Protein AF-A0A418D1F3-F1 (afdb_monomer_lite)

Radius of gyration: 21.01 Å; chains: 1; bounding box: 60×26×53 Å

Organism: Aphanomyces astaci (NCBI:txid112090)

Foldseek 3Di:
DVLLCLCCVVVVFPEAEDEADDDPPDPPPQDPDAPEEQEAQFPVSSVVQSVCRVVPGHRYYYYHDHDHCPPPQQVDQFFQACDDQDQVVNVVSQVVLVVLVCSCVNRVDDFQFDWLWDKFWDLDPVVVVSQCVSLVVVVDPDPVSVVCVVVVVVPPRHPWDKDKAALVVVCVSPVPDDSPRTGTIIITGRGTGTNSD

Structure (mmCIF, N/CA/C/O backbone):
data_AF-A0A418D1F3-F1
#
_entry.id   AF-A0A418D1F3-F1
#
loop_
_atom_site.group_PDB
_atom_site.id
_atom_site.type_symbol
_atom_site.label_atom_id
_atom_site.label_alt_id
_atom_site.label_comp_id
_atom_site.label_asym_id
_atom_site.label_entity_id
_atom_site.label_seq_id
_atom_site.pdbx_PDB_ins_code
_atom_site.Cartn_x
_atom_site.Cartn_y
_atom_site.Cartn_z
_atom_site.occupancy
_atom_site.B_iso_or_equiv
_atom_site.auth_seq_id
_atom_site.auth_comp_id
_atom_site.auth_asym_id
_atom_site.auth_atom_id
_atom_site.pdbx_PDB_model_num
ATOM 1 N N . MET A 1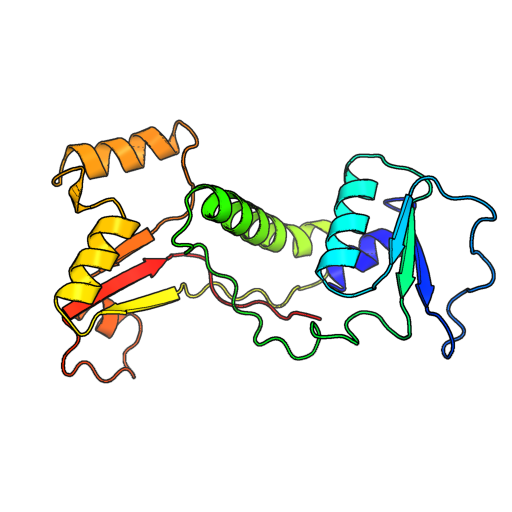 1 ? -8.358 -5.134 6.090 1.00 60.88 1 MET A N 1
ATOM 2 C CA . MET A 1 1 ? -8.748 -4.346 7.293 1.00 60.88 1 MET A CA 1
ATOM 3 C C . MET A 1 1 ? -9.256 -5.206 8.433 1.00 60.88 1 MET A C 1
ATOM 5 O O . MET A 1 1 ? -9.116 -4.784 9.578 1.00 60.88 1 MET A O 1
ATOM 9 N N . GLN A 1 2 ? -9.826 -6.379 8.151 1.00 59.25 2 GLN A N 1
ATOM 10 C CA . GLN A 1 2 ? -10.309 -7.306 9.180 1.00 59.25 2 GLN A CA 1
ATOM 11 C C . GLN A 1 2 ? -9.295 -7.541 10.316 1.00 59.25 2 GLN A C 1
ATOM 13 O O . GLN A 1 2 ? -9.674 -7.551 11.485 1.00 59.25 2 GLN A O 1
ATOM 18 N N . ALA A 1 3 ? -7.998 -7.602 9.991 1.00 57.69 3 ALA A N 1
ATOM 19 C CA . ALA A 1 3 ? -6.914 -7.711 10.966 1.00 57.69 3 ALA A CA 1
ATOM 20 C C . ALA A 1 3 ? -6.942 -6.568 12.001 1.00 57.69 3 ALA A C 1
ATOM 22 O O . ALA A 1 3 ? -6.980 -6.809 13.208 1.00 57.69 3 ALA A O 1
ATOM 23 N N . CYS A 1 4 ? -7.003 -5.315 11.538 1.00 58.38 4 CYS A N 1
ATOM 24 C CA . CYS A 1 4 ? -7.137 -4.154 12.417 1.00 58.38 4 CYS A CA 1
ATOM 25 C C . CYS A 1 4 ? -8.412 -4.224 13.262 1.00 58.38 4 CYS A C 1
ATOM 27 O O . CYS A 1 4 ? -8.386 -3.697 14.364 1.00 58.38 4 CYS A O 1
ATOM 29 N N . ILE A 1 5 ? -9.480 -4.858 12.754 1.00 59.22 5 ILE A N 1
ATOM 30 C CA . ILE A 1 5 ? -10.800 -4.969 13.393 1.00 59.22 5 ILE A CA 1
ATOM 31 C C . ILE A 1 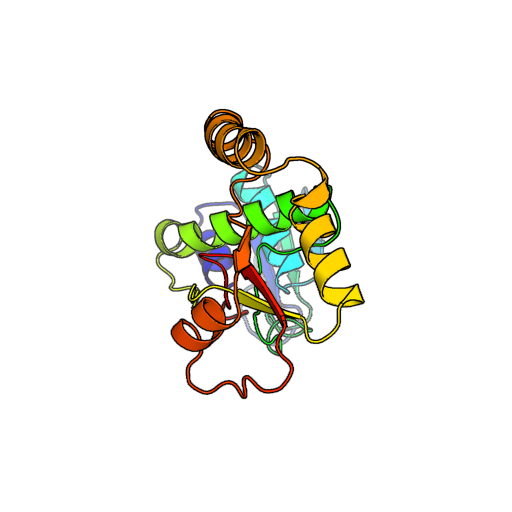5 ? -10.867 -6.063 14.453 1.00 59.22 5 ILE A C 1
ATOM 33 O O . ILE A 1 5 ? -11.476 -5.857 15.495 1.00 59.22 5 ILE A O 1
ATOM 37 N N . ARG A 1 6 ? -10.177 -7.189 14.273 1.00 57.06 6 ARG A N 1
ATOM 38 C CA . ARG A 1 6 ? -10.168 -8.257 15.279 1.00 57.06 6 ARG A CA 1
ATOM 39 C C . ARG A 1 6 ? -9.574 -7.813 16.616 1.00 57.06 6 ARG A C 1
ATOM 41 O O . ARG A 1 6 ? -10.060 -8.208 17.667 1.00 57.06 6 ARG A O 1
ATOM 48 N N . LEU A 1 7 ? -8.570 -6.936 16.579 1.00 51.91 7 LEU A N 1
ATOM 49 C CA . LEU A 1 7 ? -8.020 -6.306 17.786 1.00 51.91 7 LEU A CA 1
ATOM 50 C C . LEU A 1 7 ? -9.032 -5.398 18.505 1.00 51.91 7 LEU A C 1
ATOM 52 O O . LEU A 1 7 ? -8.852 -5.111 19.690 1.00 51.91 7 LEU A O 1
ATOM 56 N N . LEU A 1 8 ? -10.065 -4.948 17.785 1.00 53.56 8 LEU A N 1
ATOM 57 C CA . LEU A 1 8 ? -11.166 -4.115 18.278 1.00 53.56 8 LEU A CA 1
ATOM 58 C C . LEU A 1 8 ? -12.232 -5.001 18.948 1.00 53.56 8 LEU A C 1
ATOM 60 O O . LEU A 1 8 ? -12.724 -4.638 20.011 1.00 53.56 8 LEU A O 1
ATOM 64 N N . ASP A 1 9 ? -12.519 -6.185 18.391 1.00 49.62 9 ASP A N 1
ATOM 65 C CA . ASP A 1 9 ? -13.506 -7.136 18.938 1.00 49.62 9 ASP A CA 1
ATOM 66 C C . ASP A 1 9 ? -12.971 -7.994 20.101 1.00 49.62 9 ASP A C 1
ATOM 68 O O . ASP A 1 9 ? -13.714 -8.308 21.030 1.00 49.62 9 ASP A O 1
ATOM 72 N N . GLU A 1 10 ? -11.681 -8.354 20.113 1.00 51.31 10 GLU A N 1
ATOM 73 C CA . GLU A 1 10 ? -11.076 -9.155 21.196 1.00 51.31 10 GLU A CA 1
ATOM 74 C C . GLU A 1 10 ? -10.726 -8.319 22.449 1.00 51.31 10 GLU A C 1
ATOM 76 O O . GLU A 1 10 ? -10.062 -8.805 23.365 1.00 51.31 10 GLU A O 1
ATOM 81 N N . GLY A 1 11 ? -11.154 -7.050 22.513 1.00 52.31 11 GLY A N 1
ATOM 82 C CA . GLY A 1 11 ? -10.984 -6.182 23.686 1.00 52.31 11 GLY A CA 1
ATOM 83 C C . GLY A 1 11 ? -9.531 -5.817 24.005 1.00 52.31 11 GLY A C 1
ATOM 84 O O . GLY A 1 11 ? -9.247 -5.301 25.085 1.00 52.31 11 GLY A O 1
ATOM 85 N N . THR A 1 12 ? -8.604 -6.072 23.075 1.00 54.59 12 THR A N 1
ATOM 86 C CA . THR A 1 12 ? -7.177 -5.756 23.250 1.00 54.59 12 THR A CA 1
ATOM 87 C C . THR A 1 12 ? -6.959 -4.243 23.301 1.00 54.59 12 THR A C 1
ATOM 89 O O . THR A 1 12 ? -6.106 -3.766 24.051 1.00 54.59 12 THR A O 1
ATOM 92 N N . TYR A 1 13 ? -7.780 -3.478 22.571 1.00 55.00 13 TYR A N 1
ATOM 93 C CA . TYR A 1 13 ? -7.829 -2.023 22.660 1.00 55.00 13 TYR A CA 1
ATOM 94 C C . TYR A 1 13 ? -9.280 -1.510 22.731 1.00 55.00 13 TYR A C 1
ATOM 96 O O . TYR A 1 13 ? -10.137 -2.027 22.016 1.00 55.00 13 TYR A O 1
ATOM 104 N N . PRO A 1 14 ? -9.587 -0.495 23.565 1.00 54.47 14 PRO A N 1
ATOM 105 C CA . PRO A 1 14 ? -10.954 -0.013 23.759 1.00 54.47 14 PRO A CA 1
ATOM 106 C C . PRO A 1 14 ? -11.416 0.847 22.570 1.00 54.47 14 PRO A C 1
ATOM 108 O O . PRO A 1 14 ? -11.241 2.068 22.572 1.00 54.47 14 PRO A O 1
ATOM 111 N N . LEU A 1 15 ? -12.018 0.212 21.563 1.00 54.59 15 LEU A N 1
ATOM 112 C CA . LEU A 1 15 ? -12.682 0.878 20.441 1.00 54.59 15 LEU A CA 1
ATOM 113 C C . LEU A 1 15 ? -14.136 0.402 20.326 1.00 54.59 15 LEU A C 1
ATOM 115 O O . LEU A 1 15 ? -14.397 -0.796 20.347 1.00 54.59 15 LEU A O 1
ATOM 119 N N . CYS A 1 16 ? -15.075 1.329 20.137 1.00 57.75 16 CYS A N 1
ATOM 120 C CA . CYS A 1 16 ? -16.460 1.007 19.784 1.00 57.75 16 CYS A CA 1
ATOM 121 C C . CYS A 1 16 ? -16.688 1.252 18.284 1.00 57.75 16 CYS A C 1
ATOM 123 O O . CYS A 1 16 ? -16.479 2.368 17.810 1.00 57.75 16 CYS A O 1
ATOM 125 N N . VAL A 1 17 ? -17.112 0.230 17.535 1.00 59.81 17 VAL A N 1
ATOM 126 C CA . VAL A 1 17 ? -17.505 0.360 16.122 1.00 59.81 17 VAL A CA 1
ATOM 127 C C . VAL A 1 17 ? -19.025 0.331 16.034 1.00 59.81 17 VAL A C 1
ATOM 129 O O . VAL A 1 17 ? -19.651 -0.616 16.501 1.00 59.81 17 VAL A O 1
ATOM 132 N N . ILE A 1 18 ? -19.620 1.358 15.428 1.00 57.53 18 ILE A N 1
ATOM 133 C CA . ILE A 1 18 ? -21.075 1.475 15.300 1.00 57.53 18 ILE A CA 1
ATOM 134 C C . ILE A 1 18 ? -21.429 1.537 13.809 1.00 57.53 18 ILE A C 1
ATOM 136 O O . ILE A 1 18 ? -21.171 2.562 13.165 1.00 57.53 18 ILE A O 1
ATOM 140 N N . PRO A 1 19 ? -22.015 0.470 13.236 1.00 52.41 19 PRO A N 1
ATOM 141 C CA . PRO A 1 19 ? -22.607 0.541 11.909 1.00 52.41 19 PRO A CA 1
ATOM 142 C C . PRO A 1 19 ? -23.901 1.358 11.979 1.00 52.41 19 PRO A C 1
ATOM 144 O O . PRO A 1 19 ? -24.778 1.112 12.811 1.00 52.41 19 PRO A O 1
ATOM 147 N N . SER A 1 20 ? -24.047 2.349 11.107 1.00 47.62 20 SER A N 1
ATOM 148 C CA . SER A 1 20 ? -25.273 3.123 11.010 1.00 47.62 20 SER A CA 1
ATOM 149 C C . SER A 1 20 ? -26.265 2.371 10.121 1.00 47.62 20 SER A C 1
ATOM 151 O O . SER A 1 20 ? -26.144 2.341 8.911 1.00 47.62 20 SER A O 1
ATOM 153 N N . VAL A 1 21 ? -27.290 1.785 10.737 1.00 41.59 21 VAL A N 1
ATOM 154 C CA . VAL A 1 21 ? -28.497 1.251 10.076 1.00 41.59 21 VAL A CA 1
ATOM 155 C C . VAL A 1 21 ? -28.292 -0.019 9.223 1.00 41.59 21 VAL A C 1
ATOM 157 O O . VAL A 1 21 ? -27.849 0.033 8.082 1.00 41.59 21 VAL A O 1
ATOM 160 N N . GLY A 1 22 ? -28.767 -1.163 9.739 1.00 40.41 22 GLY A N 1
ATOM 161 C CA . GLY A 1 22 ? -29.111 -2.338 8.916 1.00 40.41 22 GLY A CA 1
ATOM 162 C C . GLY A 1 22 ? -28.730 -3.705 9.489 1.00 40.41 22 GLY A C 1
ATOM 163 O O . GLY A 1 22 ? -29.389 -4.692 9.173 1.00 40.41 22 GLY A O 1
ATOM 164 N N . THR A 1 23 ? -27.745 -3.766 10.385 1.00 39.34 23 THR A N 1
ATOM 165 C CA . THR A 1 23 ? -27.274 -5.017 11.007 1.00 39.34 23 THR A CA 1
ATOM 166 C C . THR A 1 23 ? -27.330 -4.862 12.530 1.00 39.34 23 THR A C 1
ATOM 168 O O . THR A 1 23 ? -26.860 -3.843 13.034 1.00 39.34 23 THR A O 1
ATOM 171 N N . PRO A 1 24 ? -27.879 -5.818 13.305 1.00 38.56 24 PRO A N 1
ATOM 172 C CA . PRO A 1 24 ? -28.037 -5.697 14.760 1.00 38.56 24 PRO A CA 1
ATOM 173 C C . PRO A 1 24 ? -26.716 -5.828 15.549 1.00 38.56 24 PRO A C 1
ATOM 175 O O . PRO A 1 24 ? -26.721 -6.235 16.709 1.00 38.56 24 PRO A O 1
ATOM 178 N N . ALA A 1 25 ? -25.578 -5.457 14.956 1.00 43.94 25 ALA A N 1
ATOM 179 C CA . ALA A 1 25 ? -24.329 -5.257 15.677 1.00 43.94 25 ALA A CA 1
ATOM 180 C C . ALA A 1 25 ? -24.369 -3.881 16.374 1.00 43.94 25 ALA A C 1
ATOM 182 O O . ALA A 1 25 ? -23.961 -2.859 15.836 1.00 43.94 25 ALA A O 1
ATOM 183 N N . SER A 1 26 ? -24.982 -3.886 17.560 1.00 45.06 26 SER A N 1
ATOM 184 C CA . SER A 1 26 ? -24.795 -2.961 18.686 1.00 45.06 26 SER A CA 1
ATOM 185 C C . SER A 1 26 ? -24.728 -1.447 18.414 1.00 45.06 26 SER A C 1
ATOM 187 O O . SER A 1 26 ? -23.744 -0.794 18.748 1.00 45.06 26 SER A O 1
ATOM 189 N N . THR A 1 27 ? -25.840 -0.822 18.026 1.00 46.47 27 THR A N 1
ATOM 190 C CA . THR A 1 27 ? -26.098 0.562 18.487 1.00 46.47 27 THR A CA 1
ATOM 191 C C . THR A 1 27 ? -26.386 0.621 19.997 1.00 46.47 27 THR A C 1
ATOM 193 O O . THR A 1 27 ? -26.391 1.697 20.581 1.00 46.47 27 THR A O 1
ATOM 196 N N . GLN A 1 28 ? -26.599 -0.531 20.651 1.00 46.56 28 GLN A N 1
ATOM 197 C CA . GLN A 1 28 ? -26.978 -0.633 22.066 1.00 46.56 28 GLN A CA 1
ATOM 198 C C . GLN A 1 28 ? -25.842 -0.381 23.076 1.00 46.56 28 GLN A C 1
ATOM 200 O O . GLN A 1 28 ? -26.140 -0.231 24.253 1.00 46.56 28 GLN A O 1
ATOM 205 N N . ASN A 1 29 ? -24.578 -0.296 22.641 1.00 55.81 29 ASN A N 1
ATOM 206 C CA . ASN A 1 29 ? -23.417 -0.048 23.518 1.00 55.81 29 ASN A CA 1
ATOM 207 C C . ASN A 1 29 ? -22.589 1.175 23.087 1.00 55.81 29 ASN A C 1
ATOM 209 O O . ASN A 1 29 ? -21.416 1.286 23.445 1.00 55.81 29 ASN A O 1
ATOM 213 N N . ALA A 1 30 ? -23.173 2.078 22.294 1.00 63.88 30 ALA A N 1
ATOM 214 C CA . ALA A 1 30 ? -22.519 3.339 21.978 1.00 63.88 30 ALA A CA 1
ATOM 215 C C . ALA A 1 30 ? -22.316 4.127 23.284 1.00 63.88 30 ALA A C 1
ATOM 217 O O . ALA A 1 30 ? -23.297 4.352 23.994 1.00 63.88 30 ALA A O 1
ATOM 218 N N . PRO A 1 31 ? -21.082 4.517 23.642 1.00 72.50 31 PRO A N 1
ATOM 219 C CA . PRO A 1 31 ? -20.867 5.275 24.862 1.00 72.50 31 PRO A CA 1
ATOM 220 C C . PRO A 1 31 ? -21.502 6.668 24.732 1.00 72.50 31 PRO A C 1
ATOM 222 O O . PRO A 1 31 ? -21.444 7.283 23.666 1.00 72.50 31 PRO A O 1
ATOM 225 N N . ASP A 1 32 ? -22.071 7.186 25.825 1.00 81.12 32 ASP A N 1
ATOM 226 C CA . ASP A 1 32 ? -22.682 8.528 25.867 1.00 81.12 32 ASP A CA 1
ATOM 227 C C . ASP A 1 32 ? -21.663 9.653 25.602 1.00 81.12 32 ASP A C 1
ATOM 229 O O . ASP A 1 32 ? -22.027 10.783 25.269 1.00 81.12 32 ASP A O 1
ATOM 233 N N . SER A 1 33 ? -20.372 9.356 25.766 1.00 81.56 33 SER A N 1
ATOM 234 C CA . SER A 1 33 ? -19.262 10.260 25.492 1.00 81.56 33 SER A CA 1
ATOM 235 C C . SER A 1 33 ? -18.058 9.514 24.914 1.00 81.56 33 SER A C 1
ATOM 237 O O . SER A 1 33 ? -17.854 8.323 25.144 1.00 81.56 33 SER A O 1
ATOM 239 N N . SER A 1 34 ? -17.244 10.231 24.144 1.00 85.31 34 SER A N 1
ATOM 240 C CA . SER A 1 34 ? -16.046 9.704 23.488 1.00 85.31 34 SER A CA 1
ATOM 241 C C . SER A 1 34 ? -14.946 10.754 23.483 1.00 85.31 34 SER A C 1
ATOM 243 O O . SER A 1 34 ? -15.241 11.936 23.292 1.00 85.31 34 SER A O 1
ATOM 245 N N . ASP A 1 35 ? -13.691 10.325 23.592 1.00 87.69 35 ASP A N 1
ATOM 246 C CA . ASP A 1 35 ? -12.542 11.229 23.483 1.00 87.69 35 ASP A CA 1
ATOM 247 C C . ASP A 1 35 ? -12.246 11.563 22.011 1.00 87.69 35 ASP A C 1
ATOM 249 O O . ASP A 1 35 ? -11.884 12.692 21.677 1.00 87.69 35 ASP A O 1
ATOM 253 N N . VAL A 1 36 ? -12.429 10.584 21.114 1.00 90.69 36 VAL A N 1
ATOM 254 C CA . VAL A 1 36 ? -12.226 10.736 19.666 1.00 90.69 36 VAL A CA 1
ATOM 255 C C . VAL A 1 36 ? -13.297 9.969 18.895 1.00 90.69 36 VAL A C 1
ATOM 257 O O . VAL A 1 36 ? -13.506 8.781 19.134 1.00 90.69 36 VAL A O 1
ATOM 260 N N . VAL A 1 37 ? -13.913 10.630 17.912 1.00 90.88 37 VAL A N 1
ATOM 261 C CA . VAL A 1 37 ? -14.828 10.002 16.948 1.00 90.88 37 VAL A CA 1
ATOM 262 C C . VAL A 1 37 ? -14.192 9.994 15.560 1.00 90.88 37 VAL A C 1
ATOM 264 O O . VAL A 1 37 ? -13.831 11.041 15.025 1.00 90.88 37 VAL A O 1
ATOM 267 N N . VAL A 1 38 ? -14.081 8.811 14.961 1.00 91.31 38 VAL A N 1
ATOM 268 C CA . VAL A 1 38 ? -13.638 8.590 13.582 1.00 91.31 38 VAL A CA 1
ATOM 269 C C . VAL A 1 38 ? -14.865 8.318 12.718 1.00 91.31 38 VAL A C 1
ATOM 271 O O . VAL A 1 38 ? -15.612 7.381 12.978 1.00 91.31 38 VAL A O 1
ATOM 274 N N . ILE A 1 39 ? -15.078 9.126 11.680 1.00 93.19 39 ILE A N 1
ATOM 275 C CA . ILE A 1 39 ? -16.217 8.973 10.765 1.00 93.19 39 ILE A CA 1
ATOM 276 C C . ILE A 1 39 ? -15.726 8.335 9.461 1.00 93.19 39 ILE A C 1
ATOM 278 O O . ILE A 1 39 ? -14.960 8.948 8.716 1.00 93.19 39 ILE A O 1
ATOM 282 N N . GLY A 1 40 ? -16.190 7.116 9.188 1.00 89.31 40 GLY A N 1
ATOM 283 C CA . GLY A 1 40 ? -15.877 6.317 8.004 1.00 89.31 40 GLY A CA 1
ATOM 284 C C . GLY A 1 40 ? -15.084 5.047 8.330 1.00 89.31 40 GLY A C 1
ATOM 285 O O . GLY A 1 40 ? -13.959 5.103 8.815 1.00 89.31 40 GLY A O 1
ATOM 286 N N . GLY A 1 41 ? -15.648 3.893 7.987 1.00 88.94 41 GLY A N 1
ATOM 287 C CA . GLY A 1 41 ? -15.113 2.543 8.186 1.00 88.94 41 GLY A CA 1
ATOM 288 C C . GLY A 1 41 ? -14.345 1.973 6.994 1.00 88.94 41 GLY A C 1
ATOM 289 O O . GLY A 1 41 ? -14.297 0.759 6.809 1.00 88.94 41 GLY A O 1
ATOM 290 N N . GLY A 1 42 ? -13.767 2.834 6.155 1.00 90.56 42 GLY A N 1
ATOM 291 C CA . GLY A 1 42 ? -12.784 2.429 5.144 1.00 90.56 42 GLY A CA 1
ATOM 292 C C . GLY A 1 42 ? -11.371 2.309 5.727 1.00 90.56 42 GLY A C 1
ATOM 293 O O . GLY A 1 42 ? -11.136 2.667 6.881 1.00 90.56 42 GLY A O 1
ATOM 294 N N . VAL A 1 43 ? -10.400 1.899 4.900 1.00 92.56 43 VAL A N 1
ATOM 295 C CA . VAL A 1 43 ? -9.023 1.578 5.354 1.00 92.56 43 VAL A CA 1
ATOM 296 C C . VAL A 1 43 ? -8.343 2.704 6.125 1.00 92.56 43 VAL A C 1
ATOM 298 O O . VAL A 1 43 ? -7.613 2.453 7.083 1.00 92.56 43 VAL A O 1
ATOM 301 N N . VAL A 1 44 ? -8.590 3.956 5.737 1.00 94.12 44 VAL A N 1
ATOM 302 C CA . VAL A 1 44 ? -8.008 5.121 6.413 1.00 94.12 44 VAL A CA 1
ATOM 303 C C . VAL A 1 44 ? -8.601 5.287 7.810 1.00 94.12 44 VAL A C 1
ATOM 305 O O . VAL A 1 44 ? -7.848 5.438 8.768 1.00 94.12 44 VAL A O 1
ATOM 308 N N . GLY A 1 45 ? -9.926 5.217 7.949 1.00 92.38 45 GLY A N 1
ATOM 309 C CA . GLY A 1 45 ? -10.590 5.375 9.242 1.00 92.38 45 GLY A CA 1
ATOM 310 C C . GLY A 1 45 ? -10.265 4.233 10.200 1.00 92.38 45 GLY A C 1
ATOM 311 O O . GLY A 1 45 ? -9.882 4.483 11.343 1.00 92.38 45 GLY A O 1
ATOM 312 N N . THR A 1 46 ? -10.282 2.987 9.718 1.00 90.50 46 THR A N 1
ATOM 313 C CA . THR A 1 46 ? -9.874 1.826 10.526 1.00 90.50 46 THR A CA 1
ATOM 314 C C . THR A 1 46 ? -8.399 1.894 10.919 1.00 90.50 46 THR A C 1
ATOM 316 O O . THR A 1 46 ? -8.047 1.523 12.034 1.00 90.50 46 THR A O 1
ATOM 319 N N . SER A 1 47 ? -7.529 2.405 10.039 1.00 92.31 47 SER A N 1
ATOM 320 C CA . SER A 1 47 ? -6.114 2.627 10.355 1.00 92.31 47 SER A CA 1
ATOM 321 C C . SER A 1 47 ? -5.946 3.679 11.452 1.00 92.31 47 SER A C 1
ATOM 323 O O . SER A 1 47 ? -5.212 3.445 12.409 1.00 92.31 47 SER A O 1
ATOM 325 N N . ILE A 1 48 ? -6.648 4.814 11.369 1.00 93.25 48 ILE A N 1
ATOM 326 C CA . ILE A 1 48 ? -6.610 5.855 12.408 1.00 93.25 48 ILE A CA 1
ATOM 327 C C . ILE A 1 48 ? -7.064 5.282 13.752 1.00 93.25 48 ILE A C 1
ATOM 329 O O . ILE A 1 48 ? -6.354 5.430 14.745 1.00 93.25 48 ILE A O 1
ATOM 333 N N . ALA A 1 49 ? -8.204 4.588 13.771 1.00 89.75 49 ALA A N 1
ATOM 334 C CA . ALA A 1 49 ? -8.742 3.960 14.971 1.00 89.75 49 ALA A CA 1
ATOM 335 C C . ALA A 1 49 ? -7.752 2.956 15.589 1.00 89.75 49 ALA A C 1
ATOM 337 O O . ALA A 1 49 ? -7.455 3.045 16.779 1.00 89.75 49 ALA A O 1
ATOM 338 N N . TYR A 1 50 ? -7.171 2.073 14.769 1.00 88.56 50 TYR A N 1
ATOM 339 C CA . TYR A 1 50 ? -6.142 1.117 15.187 1.00 88.56 50 TYR A CA 1
ATOM 340 C C . TYR A 1 50 ? -4.932 1.807 15.831 1.00 88.56 50 TYR A C 1
ATOM 342 O O . TYR A 1 50 ? -4.524 1.430 16.927 1.00 88.56 50 TYR A O 1
ATOM 350 N N . HIS A 1 51 ? -4.371 2.842 15.195 1.00 91.75 51 HIS A N 1
ATOM 351 C CA . HIS A 1 51 ? -3.194 3.528 15.734 1.00 91.75 51 HIS A CA 1
ATOM 352 C C . HIS A 1 51 ? -3.516 4.292 17.020 1.00 91.75 51 HIS A C 1
ATOM 354 O O . HIS A 1 51 ? -2.750 4.204 17.975 1.00 91.75 51 HIS A O 1
ATOM 360 N N . LEU A 1 52 ? -4.643 5.011 17.079 1.00 90.44 52 LEU A N 1
ATOM 361 C CA . LEU A 1 52 ? -5.062 5.712 18.296 1.00 90.44 52 LEU A CA 1
ATOM 362 C C . LEU A 1 52 ? -5.161 4.740 19.474 1.00 90.44 52 LEU A C 1
ATOM 364 O O . LEU A 1 52 ? -4.569 4.981 20.526 1.00 90.44 52 LEU A O 1
ATOM 368 N N . ALA A 1 53 ? -5.848 3.618 19.268 1.00 84.06 53 ALA A N 1
ATOM 369 C CA . ALA A 1 53 ? -6.057 2.620 20.303 1.00 84.06 53 ALA A CA 1
ATOM 370 C C . ALA A 1 53 ? -4.731 1.937 20.707 1.00 84.06 53 ALA A C 1
ATOM 372 O O . ALA A 1 53 ? -4.418 1.841 21.895 1.00 84.06 53 ALA A O 1
ATOM 373 N N . LYS A 1 54 ? -3.883 1.579 19.730 1.00 85.38 54 LYS A N 1
ATOM 374 C CA . LYS A 1 54 ? -2.545 0.998 19.953 1.00 85.38 54 LYS A CA 1
ATOM 375 C C . LYS A 1 54 ? -1.604 1.915 20.736 1.00 85.38 54 LYS A C 1
ATOM 377 O O . LYS A 1 54 ? -0.793 1.428 21.521 1.00 85.38 54 LYS A O 1
ATOM 382 N N . TYR A 1 55 ? -1.716 3.231 20.556 1.00 89.56 55 TYR A N 1
ATOM 383 C CA . TYR A 1 55 ? -0.928 4.229 21.288 1.00 89.56 55 TYR A CA 1
ATOM 384 C C . TYR A 1 55 ? -1.599 4.722 22.582 1.00 89.56 55 TYR A C 1
ATOM 386 O O . TYR A 1 55 ? -1.139 5.694 23.180 1.00 89.56 55 TYR A O 1
ATOM 394 N N . GLY A 1 56 ? -2.638 4.027 23.058 1.00 85.69 56 GLY A N 1
ATOM 395 C CA . GLY A 1 56 ? -3.206 4.220 24.393 1.00 85.69 56 GLY A CA 1
ATOM 396 C C . GLY A 1 56 ? -4.322 5.259 24.486 1.00 85.69 56 GLY A C 1
ATOM 397 O O . GLY A 1 56 ? -4.728 5.595 25.602 1.00 85.69 56 GLY A O 1
ATOM 398 N N . ALA A 1 57 ? -4.838 5.757 23.357 1.00 85.75 57 ALA A N 1
ATOM 399 C CA . ALA A 1 57 ? -6.076 6.525 23.375 1.00 85.75 57 ALA A CA 1
ATOM 400 C C . ALA A 1 57 ? -7.219 5.645 23.903 1.00 85.75 57 ALA A C 1
ATOM 402 O O . ALA A 1 57 ? -7.324 4.463 23.567 1.00 85.75 57 ALA A O 1
ATOM 403 N N . LYS A 1 58 ? -8.067 6.230 24.747 1.00 81.38 58 LYS A N 1
ATOM 404 C CA . LYS A 1 58 ? -9.257 5.580 25.305 1.00 81.38 58 LYS A CA 1
ATOM 405 C C . LYS A 1 58 ? -10.504 6.135 24.622 1.00 81.38 58 LYS A C 1
ATOM 407 O O . LYS A 1 58 ? -10.430 7.165 23.962 1.00 81.38 58 LYS A O 1
ATOM 412 N N . ASN A 1 59 ? -11.626 5.427 24.762 1.00 81.94 59 ASN A N 1
ATOM 413 C CA . ASN A 1 59 ? -12.945 5.853 24.278 1.00 81.94 59 ASN A CA 1
ATOM 414 C C . ASN A 1 59 ? -12.938 6.337 22.818 1.00 81.94 59 ASN A C 1
ATOM 416 O O . ASN A 1 59 ? -13.551 7.356 22.487 1.00 81.94 59 ASN A O 1
ATOM 420 N N . VAL A 1 60 ? -12.207 5.629 21.953 1.00 84.81 60 VAL A N 1
ATOM 421 C CA . VAL A 1 60 ? -12.220 5.909 20.519 1.00 84.81 60 VAL A CA 1
ATOM 422 C C . VAL A 1 60 ? -13.468 5.239 19.939 1.00 84.81 60 VAL A C 1
ATOM 424 O O . VAL A 1 60 ? -13.767 4.080 20.235 1.00 84.81 60 VAL A O 1
ATOM 427 N N . VAL A 1 61 ? -14.225 5.974 19.131 1.00 86.06 61 VAL A N 1
ATOM 428 C CA . VAL A 1 61 ? -15.447 5.477 18.491 1.00 86.06 61 VAL A CA 1
ATOM 429 C C . VAL A 1 61 ? -15.298 5.603 16.983 1.00 86.06 61 VAL A C 1
ATOM 431 O O . VAL A 1 61 ? -14.959 6.675 16.490 1.00 86.06 61 VAL A O 1
ATOM 434 N N . LEU A 1 62 ? -15.554 4.527 16.242 1.00 85.44 62 LEU A N 1
ATOM 435 C CA . LEU A 1 62 ? -15.631 4.545 14.785 1.00 85.44 62 LEU A CA 1
ATOM 436 C C . LEU A 1 62 ? -17.093 4.425 14.352 1.00 85.44 62 LEU A C 1
ATOM 438 O O . LEU A 1 62 ? -17.769 3.451 14.675 1.00 85.44 62 LEU A O 1
ATOM 442 N N . LEU A 1 63 ? -17.565 5.411 13.595 1.00 87.31 63 LEU A N 1
ATOM 443 C CA . LEU A 1 63 ? -18.901 5.433 13.010 1.00 87.31 63 LEU A CA 1
ATOM 444 C C . LEU A 1 63 ? -18.796 5.141 11.517 1.00 87.31 63 LEU A C 1
ATOM 446 O O . LEU A 1 63 ? -18.117 5.869 10.792 1.00 87.31 63 LEU A O 1
ATOM 450 N N . GLU A 1 64 ? -19.487 4.112 11.043 1.00 83.75 64 GLU A N 1
ATOM 451 C CA . GLU A 1 64 ? -19.571 3.787 9.617 1.00 83.75 64 GLU A CA 1
ATOM 452 C C . GLU A 1 64 ? -21.012 3.912 9.138 1.00 83.75 64 GLU A C 1
ATOM 454 O O . GLU A 1 64 ? -21.939 3.541 9.847 1.00 83.75 64 GLU A O 1
ATOM 459 N N . LYS A 1 65 ? -21.211 4.439 7.926 1.00 84.56 65 LYS A N 1
ATOM 460 C CA . LYS A 1 65 ? -22.537 4.619 7.341 1.00 84.56 65 LYS A CA 1
ATOM 461 C C . LYS A 1 65 ? -23.275 3.301 7.113 1.00 84.56 65 LYS A C 1
ATOM 463 O O . LYS A 1 65 ? -24.491 3.320 7.166 1.00 84.56 65 LYS A O 1
ATOM 468 N N . THR A 1 66 ? -22.597 2.211 6.775 1.00 85.31 66 THR A N 1
ATOM 469 C CA . THR A 1 66 ? -23.254 0.932 6.452 1.00 85.31 66 THR A CA 1
ATOM 470 C C . THR A 1 66 ? -22.482 -0.242 7.038 1.00 85.31 66 THR A C 1
ATOM 472 O O . THR A 1 66 ? -22.701 -0.625 8.184 1.00 85.31 66 THR A O 1
ATOM 475 N N . GLU A 1 67 ? -21.541 -0.775 6.272 1.00 83.00 67 GLU A N 1
ATOM 476 C CA . GLU A 1 67 ? -20.596 -1.800 6.679 1.00 83.00 67 GLU A CA 1
ATOM 477 C C . GLU A 1 67 ? -19.173 -1.310 6.417 1.00 83.00 67 GLU A C 1
ATOM 479 O O . GLU A 1 67 ? -18.930 -0.387 5.632 1.00 83.00 67 GLU A O 1
ATOM 484 N N . LEU A 1 68 ? -18.210 -1.925 7.094 1.00 85.06 68 LEU A N 1
ATOM 485 C CA . LEU A 1 68 ? -16.806 -1.609 6.880 1.00 85.06 68 LEU A CA 1
ATOM 486 C C . LEU A 1 68 ? -16.451 -1.869 5.417 1.00 85.06 68 LEU A C 1
ATOM 488 O O . LEU A 1 68 ? -17.021 -2.741 4.766 1.00 85.06 68 LEU A O 1
ATOM 492 N N . THR A 1 69 ? -15.485 -1.118 4.895 1.00 87.88 69 THR A N 1
ATOM 493 C CA . THR A 1 69 ? -14.982 -1.255 3.516 1.00 87.88 69 THR A CA 1
ATOM 494 C C . THR A 1 69 ? -15.932 -0.785 2.397 1.00 87.88 69 THR A C 1
ATOM 496 O O . THR A 1 69 ? -15.449 -0.581 1.281 1.00 87.88 69 THR A O 1
ATOM 499 N N . ALA A 1 70 ? -17.219 -0.523 2.686 1.00 87.69 70 ALA A N 1
ATOM 500 C CA . ALA A 1 70 ? -18.289 -0.261 1.706 1.00 87.69 70 ALA A CA 1
ATOM 501 C C . ALA A 1 70 ? -18.046 0.921 0.748 1.00 87.69 70 ALA A C 1
ATOM 503 O O . ALA A 1 70 ? -18.682 1.025 -0.301 1.00 87.69 70 ALA A O 1
ATOM 504 N N . GLY A 1 71 ? -17.134 1.828 1.105 1.00 90.56 71 GLY A N 1
ATOM 505 C CA . GLY A 1 71 ? -16.684 2.921 0.245 1.00 90.56 71 GLY A CA 1
ATOM 506 C C . GLY A 1 71 ? -15.705 2.466 -0.843 1.00 90.56 71 GLY A C 1
ATOM 507 O O . GLY A 1 71 ? -15.814 1.388 -1.411 1.00 90.56 71 GLY A O 1
ATOM 508 N N . SER A 1 72 ? -14.690 3.285 -1.134 1.00 92.44 72 SER A N 1
ATOM 509 C CA . SER A 1 72 ? -13.733 2.973 -2.208 1.00 92.44 72 SER A CA 1
ATOM 510 C C . SER A 1 72 ? -12.790 1.804 -1.917 1.00 92.44 72 SER A C 1
ATOM 512 O O . SER A 1 72 ? -11.989 1.423 -2.767 1.00 92.44 72 SER A O 1
ATOM 514 N N . THR A 1 73 ? -12.814 1.284 -0.692 1.00 92.06 73 THR A N 1
ATOM 515 C CA . THR A 1 73 ? -11.813 0.334 -0.232 1.00 92.06 73 THR A CA 1
ATOM 516 C C . THR A 1 73 ? -12.041 -1.068 -0.787 1.00 92.06 73 THR A C 1
ATOM 518 O O . THR A 1 73 ? -11.086 -1.644 -1.296 1.00 92.06 73 THR A O 1
ATOM 521 N N . TRP A 1 74 ? -13.269 -1.598 -0.760 1.00 90.25 74 TRP A N 1
ATOM 522 C CA . TRP A 1 74 ? -13.542 -2.972 -1.212 1.00 90.25 74 TRP A CA 1
ATOM 523 C C . TRP A 1 74 ? -13.159 -3.220 -2.680 1.00 90.25 74 TRP A C 1
ATOM 525 O O . TRP A 1 74 ? -12.741 -4.315 -3.035 1.00 90.25 74 TRP A O 1
ATOM 535 N N . HIS A 1 75 ? -13.276 -2.198 -3.535 1.00 91.75 75 HIS A N 1
ATOM 536 C CA . HIS A 1 75 ? -13.005 -2.307 -4.970 1.00 91.75 75 HIS A CA 1
ATOM 537 C C . HIS A 1 75 ? -11.586 -1.855 -5.357 1.00 91.75 75 HIS A C 1
ATOM 539 O O . HIS A 1 75 ? -11.304 -1.609 -6.536 1.00 91.75 75 HIS A O 1
ATOM 545 N N . ALA A 1 76 ? -10.690 -1.658 -4.386 1.00 92.94 76 ALA A N 1
ATOM 546 C CA . ALA A 1 76 ? -9.308 -1.297 -4.669 1.00 92.94 76 ALA A CA 1
ATOM 547 C C . ALA A 1 76 ? -8.540 -2.497 -5.247 1.00 92.94 76 ALA A C 1
ATOM 549 O O . ALA A 1 76 ? -8.658 -3.616 -4.769 1.00 92.94 76 ALA A O 1
ATOM 550 N N . ALA A 1 77 ? -7.664 -2.254 -6.228 1.00 94.50 77 ALA A N 1
ATOM 551 C CA . ALA A 1 77 ? -6.773 -3.296 -6.756 1.00 94.50 77 ALA A CA 1
ATOM 552 C C . ALA A 1 77 ? -5.681 -3.733 -5.755 1.00 94.50 77 ALA A C 1
ATOM 554 O O . ALA A 1 77 ? -4.955 -4.689 -6.011 1.00 94.50 77 ALA A O 1
ATOM 555 N N . GLY A 1 78 ? -5.517 -3.001 -4.646 1.00 93.94 78 GLY A N 1
ATOM 556 C CA . GLY A 1 78 ? -4.651 -3.413 -3.544 1.00 93.94 78 GLY A CA 1
ATOM 557 C C . GLY A 1 78 ? -3.150 -3.211 -3.757 1.00 93.94 78 GLY A C 1
ATOM 558 O O . GLY A 1 78 ? -2.364 -3.719 -2.966 1.00 93.94 78 GLY A O 1
ATOM 559 N N . LEU A 1 79 ? -2.707 -2.490 -4.795 1.00 95.94 79 LEU A N 1
ATOM 560 C CA . LEU A 1 79 ? -1.272 -2.276 -5.023 1.00 95.94 79 LEU A CA 1
ATOM 561 C C . LEU A 1 79 ? -0.642 -1.459 -3.885 1.00 95.94 79 LEU A C 1
ATOM 563 O O . LEU A 1 79 ? -1.029 -0.322 -3.619 1.00 95.94 79 LEU A O 1
ATOM 567 N N . VAL A 1 80 ? 0.396 -2.022 -3.274 1.00 93.06 80 VAL A N 1
ATOM 568 C CA . VAL A 1 80 ? 1.179 -1.424 -2.193 1.00 93.06 80 VAL A CA 1
ATOM 569 C C . VAL A 1 80 ? 2.647 -1.435 -2.593 1.00 93.06 80 VAL A C 1
ATOM 571 O O . VAL A 1 80 ? 3.302 -2.471 -2.568 1.00 93.06 80 VAL A O 1
ATOM 574 N N . THR A 1 81 ? 3.176 -0.276 -2.992 1.00 91.31 81 THR A N 1
ATOM 575 C CA . THR A 1 81 ? 4.566 -0.136 -3.454 1.00 91.31 81 THR A CA 1
ATOM 576 C C . THR A 1 81 ? 5.399 0.732 -2.520 1.00 91.31 81 THR A C 1
ATOM 578 O O . THR A 1 81 ? 4.909 1.726 -1.990 1.00 91.31 81 THR A O 1
ATOM 581 N N . TYR A 1 82 ? 6.685 0.422 -2.365 1.00 85.62 82 TYR A N 1
ATOM 582 C CA . TYR A 1 82 ? 7.651 1.313 -1.723 1.00 85.62 82 TYR A CA 1
ATOM 583 C C . TYR A 1 82 ? 7.965 2.556 -2.575 1.00 85.62 82 TYR A C 1
ATOM 585 O O . TYR A 1 82 ? 8.543 3.522 -2.069 1.00 85.62 82 TYR A O 1
ATOM 593 N N . PHE A 1 83 ? 7.640 2.545 -3.871 1.00 85.81 83 PHE A N 1
ATOM 594 C CA . PHE A 1 83 ? 7.934 3.655 -4.769 1.00 85.81 83 PHE A CA 1
ATOM 595 C C . PHE A 1 83 ? 7.017 4.856 -4.520 1.00 85.81 83 PHE A C 1
ATOM 597 O O . PHE A 1 83 ? 5.793 4.757 -4.572 1.00 85.81 83 PHE A O 1
ATOM 604 N N . ASN A 1 84 ? 7.628 6.025 -4.337 1.00 84.88 84 ASN A N 1
ATOM 605 C CA . ASN A 1 84 ? 6.958 7.317 -4.404 1.00 84.88 84 ASN A CA 1
ATOM 606 C C . ASN A 1 84 ? 7.962 8.367 -4.921 1.00 84.88 84 ASN A C 1
ATOM 608 O O . ASN A 1 84 ? 9.118 8.338 -4.485 1.00 84.88 84 ASN A O 1
ATOM 612 N N . PRO A 1 85 ? 7.583 9.280 -5.835 1.00 75.25 85 PRO A N 1
ATOM 613 C CA . PRO A 1 85 ? 8.483 10.342 -6.290 1.00 75.25 85 PRO A CA 1
ATOM 614 C C . PRO A 1 85 ? 8.826 11.356 -5.183 1.00 75.25 85 PRO A C 1
ATOM 616 O O . PRO A 1 85 ? 9.919 11.917 -5.187 1.00 75.25 85 PRO A O 1
ATOM 619 N N . GLY A 1 86 ? 7.929 11.576 -4.215 1.00 75.25 86 GLY A N 1
ATOM 620 C CA . GLY A 1 86 ? 8.141 12.490 -3.093 1.00 75.25 86 GLY A CA 1
ATOM 621 C C . GLY A 1 86 ? 8.942 11.857 -1.953 1.00 75.25 86 GLY A C 1
ATOM 622 O O . GLY A 1 86 ? 8.714 10.709 -1.582 1.00 75.25 86 GLY A O 1
ATOM 623 N N . ILE A 1 87 ? 9.850 12.625 -1.343 1.00 75.38 87 ILE A N 1
ATOM 624 C CA . ILE A 1 87 ? 10.770 12.130 -0.302 1.00 75.38 87 ILE A CA 1
ATOM 625 C C . ILE A 1 87 ? 10.016 11.654 0.948 1.00 75.38 87 ILE A C 1
ATOM 627 O O . ILE A 1 87 ? 10.196 10.520 1.378 1.00 75.38 87 ILE A O 1
ATOM 631 N N . ASN A 1 88 ? 9.137 12.485 1.515 1.00 77.56 88 ASN A N 1
ATOM 632 C CA . ASN A 1 88 ? 8.457 12.158 2.776 1.00 77.56 88 ASN A CA 1
ATOM 633 C C . ASN A 1 88 ? 7.430 11.030 2.623 1.00 77.56 88 ASN A C 1
ATOM 635 O O . ASN A 1 88 ? 7.220 10.248 3.547 1.00 77.56 88 ASN A O 1
ATOM 639 N N . LEU A 1 89 ? 6.813 10.909 1.446 1.00 82.62 89 LEU A N 1
ATOM 640 C CA . LEU A 1 89 ? 5.836 9.856 1.184 1.00 82.62 89 LEU A CA 1
ATOM 641 C C . LEU A 1 89 ? 6.486 8.468 1.107 1.00 82.62 89 LEU A C 1
ATOM 643 O O . LEU A 1 89 ? 5.840 7.488 1.471 1.00 82.62 89 LEU A O 1
ATOM 647 N N . LYS A 1 90 ? 7.776 8.367 0.750 1.00 79.62 90 LYS A N 1
ATOM 648 C CA . LYS A 1 90 ? 8.523 7.098 0.841 1.00 79.62 90 LYS A CA 1
ATOM 649 C C . LYS A 1 90 ? 8.520 6.543 2.268 1.00 79.62 90 LYS A C 1
ATOM 651 O O . LYS A 1 90 ? 8.360 5.337 2.441 1.00 79.62 90 LYS A O 1
ATOM 656 N N . LYS A 1 91 ? 8.611 7.406 3.288 1.00 81.75 91 LYS A N 1
ATOM 657 C CA . LYS A 1 91 ? 8.517 7.001 4.700 1.00 81.75 91 LYS A CA 1
ATOM 658 C C . LYS A 1 91 ? 7.136 6.437 5.043 1.00 81.75 91 LYS A C 1
ATOM 660 O O . LYS A 1 91 ? 7.058 5.407 5.704 1.00 81.75 91 LYS A O 1
ATOM 665 N N . PHE A 1 92 ? 6.061 7.060 4.554 1.00 86.62 92 PHE A N 1
ATOM 666 C CA . PHE A 1 92 ? 4.693 6.560 4.746 1.00 86.62 92 PHE A CA 1
ATOM 667 C C . PHE A 1 92 ? 4.471 5.198 4.084 1.00 86.62 92 PHE A C 1
ATOM 669 O O . PHE A 1 92 ? 3.935 4.288 4.713 1.00 86.62 92 PHE A O 1
ATOM 676 N N . HIS A 1 93 ? 4.919 5.038 2.837 1.00 89.00 93 HIS A N 1
ATOM 677 C CA . HIS A 1 93 ? 4.827 3.766 2.121 1.00 89.00 93 HIS A CA 1
ATOM 678 C C . HIS A 1 93 ? 5.636 2.676 2.833 1.00 89.00 93 HIS A C 1
ATOM 680 O O . HIS A 1 93 ? 5.160 1.553 2.996 1.00 89.00 93 HIS A O 1
ATOM 686 N N . ASN A 1 94 ? 6.843 3.020 3.297 1.00 86.31 94 ASN A N 1
ATOM 687 C CA . ASN A 1 94 ? 7.704 2.091 4.010 1.00 86.31 94 ASN A CA 1
ATOM 688 C C . ASN A 1 94 ? 7.088 1.617 5.329 1.00 86.31 94 ASN A C 1
ATOM 690 O O . ASN A 1 94 ? 6.997 0.412 5.554 1.00 86.31 94 ASN A O 1
ATOM 694 N N . TYR A 1 95 ? 6.593 2.556 6.138 1.00 90.56 95 TYR A N 1
ATOM 695 C CA . TYR A 1 95 ? 5.878 2.246 7.370 1.00 90.56 95 TYR A CA 1
ATOM 696 C C . TYR A 1 95 ? 4.664 1.349 7.114 1.00 90.56 95 TYR A C 1
ATOM 698 O O . TYR A 1 95 ? 4.526 0.319 7.765 1.00 90.56 95 TYR A O 1
ATOM 706 N N . SER A 1 96 ? 3.825 1.704 6.136 1.00 91.38 96 SER A N 1
ATOM 707 C CA . SER A 1 96 ? 2.592 0.965 5.836 1.00 91.38 96 SER A CA 1
ATOM 708 C C . SER A 1 96 ? 2.887 -0.484 5.443 1.00 91.38 96 SER A C 1
ATOM 710 O O . SER A 1 96 ? 2.317 -1.402 6.019 1.00 91.38 96 SER A O 1
ATOM 712 N N . LEU A 1 97 ? 3.841 -0.709 4.533 1.00 90.69 97 LEU A N 1
ATOM 713 C CA . LEU A 1 97 ? 4.247 -2.060 4.129 1.00 90.69 97 LEU A CA 1
ATOM 714 C C . LEU A 1 97 ? 4.865 -2.864 5.276 1.00 90.69 97 LEU A C 1
ATOM 716 O O . LEU A 1 97 ? 4.619 -4.064 5.378 1.00 90.69 97 LEU A O 1
ATOM 720 N N . ASN A 1 98 ? 5.667 -2.225 6.129 1.00 90.31 98 ASN A N 1
ATOM 721 C CA . ASN A 1 98 ? 6.251 -2.892 7.289 1.00 90.31 98 ASN A CA 1
ATOM 722 C C . ASN A 1 98 ? 5.176 -3.252 8.326 1.00 90.31 98 ASN A C 1
ATOM 724 O O . ASN A 1 98 ? 5.220 -4.353 8.861 1.00 90.31 98 ASN A O 1
ATOM 728 N N . LEU A 1 99 ? 4.177 -2.390 8.541 1.00 91.44 99 LEU A N 1
ATOM 729 C CA . LEU A 1 99 ? 3.015 -2.687 9.379 1.00 91.44 99 LEU A CA 1
ATOM 730 C C . LEU A 1 99 ? 2.201 -3.857 8.812 1.00 91.44 99 LEU A C 1
ATOM 732 O O . LEU A 1 99 ? 1.874 -4.785 9.540 1.00 91.44 99 LEU A O 1
ATOM 736 N N . TYR A 1 100 ? 1.908 -3.871 7.509 1.00 92.31 100 TYR A N 1
ATOM 737 C CA . TYR A 1 100 ? 1.124 -4.956 6.906 1.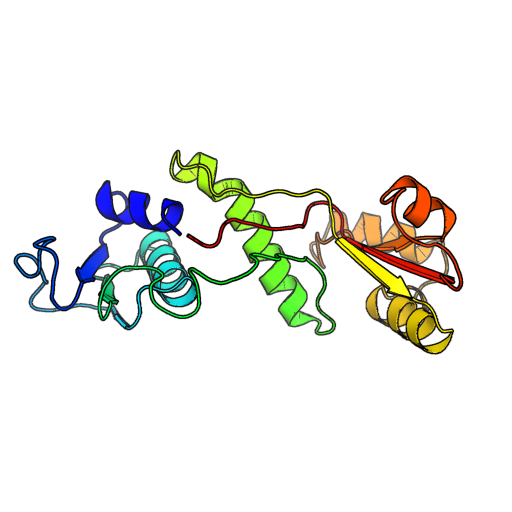00 92.31 100 TYR A CA 1
ATOM 738 C C . TYR A 1 100 ? 1.772 -6.331 7.095 1.00 92.31 100 TYR A C 1
ATOM 740 O O . TYR A 1 100 ? 1.066 -7.314 7.298 1.00 92.31 100 TYR A O 1
ATOM 748 N N . LYS A 1 101 ? 3.110 -6.395 7.113 1.00 90.94 101 LYS A N 1
ATOM 749 C CA . LYS A 1 101 ? 3.867 -7.625 7.394 1.00 90.94 101 LYS A CA 1
ATOM 750 C C . LYS A 1 101 ? 3.715 -8.121 8.836 1.00 90.94 101 LYS A C 1
ATOM 752 O O . LYS A 1 101 ? 3.941 -9.301 9.078 1.00 90.94 101 LYS A O 1
ATOM 757 N N . THR A 1 102 ? 3.359 -7.255 9.787 1.00 90.88 102 THR A N 1
ATOM 758 C CA . THR A 1 102 ? 3.170 -7.638 11.197 1.00 90.88 102 THR A CA 1
ATOM 759 C C . THR A 1 102 ? 1.718 -7.944 11.543 1.00 90.88 102 THR A C 1
ATOM 761 O O . THR A 1 102 ? 1.477 -8.628 12.534 1.00 90.88 102 THR A O 1
ATOM 764 N N . LEU A 1 103 ? 0.753 -7.467 10.748 1.00 89.56 103 LEU A N 1
ATOM 765 C CA . LEU A 1 103 ? -0.674 -7.578 11.066 1.00 89.56 103 LEU A CA 1
ATOM 766 C C . LEU A 1 103 ? -1.148 -9.025 11.223 1.00 89.56 103 LEU A C 1
ATOM 768 O O . LEU A 1 103 ? -1.910 -9.302 12.140 1.00 89.56 103 LEU A O 1
ATOM 772 N N . GLU A 1 104 ? -0.693 -9.963 10.395 1.00 89.75 104 GLU A N 1
ATOM 773 C CA . GLU A 1 104 ? -1.109 -11.365 10.543 1.00 89.75 104 GLU A CA 1
ATOM 774 C C . GLU A 1 104 ? -0.639 -11.965 11.875 1.00 89.75 104 GLU A C 1
ATOM 776 O O . GLU A 1 104 ? -1.411 -12.635 12.553 1.00 89.75 104 GLU A O 1
ATOM 781 N N . ALA A 1 105 ? 0.586 -11.655 12.307 1.00 89.19 105 ALA A N 1
ATOM 782 C CA . ALA A 1 105 ? 1.104 -12.111 13.596 1.00 89.19 105 ALA A CA 1
ATOM 783 C C . ALA A 1 105 ? 0.407 -11.430 14.787 1.00 89.19 105 ALA A C 1
ATOM 785 O O . ALA A 1 105 ? 0.206 -12.057 15.822 1.00 89.19 105 ALA A O 1
ATOM 786 N N . GLU A 1 106 ? 0.042 -10.155 14.645 1.00 86.56 106 GLU A N 1
ATOM 787 C CA . GLU A 1 106 ? -0.617 -9.373 15.699 1.00 86.56 106 GLU A CA 1
ATOM 788 C C . GLU A 1 106 ? -2.095 -9.755 15.872 1.00 86.56 106 GLU A C 1
ATOM 790 O O . GLU A 1 106 ? -2.630 -9.660 16.969 1.00 86.56 106 GLU A O 1
ATOM 795 N N . THR A 1 107 ? -2.755 -10.201 14.800 1.00 82.25 107 THR A N 1
ATOM 796 C CA . THR A 1 107 ? -4.222 -10.352 14.740 1.00 82.25 107 THR A CA 1
ATOM 797 C C . THR A 1 107 ? -4.667 -11.789 14.463 1.00 82.25 107 THR A C 1
ATOM 799 O O . THR A 1 107 ? -5.850 -12.117 14.524 1.00 82.25 107 THR A O 1
ATOM 802 N N . GLY A 1 108 ? -3.741 -12.672 14.090 1.00 85.44 108 GLY A N 1
ATOM 803 C CA . GLY A 1 108 ? -4.049 -14.026 13.638 1.00 85.44 108 GLY A CA 1
ATOM 804 C C . GLY A 1 108 ? -4.915 -14.083 12.374 1.00 85.44 108 GLY A C 1
ATOM 805 O O . GLY A 1 108 ? -5.525 -15.121 12.127 1.00 85.44 108 GLY A O 1
ATOM 806 N N . GLN A 1 109 ? -5.037 -12.988 11.615 1.00 83.25 109 GLN A N 1
ATOM 807 C CA . GLN A 1 109 ? -5.775 -12.945 10.353 1.00 83.25 109 GLN A CA 1
ATOM 808 C C . GLN A 1 109 ? -4.835 -12.718 9.178 1.00 83.25 109 GLN A C 1
ATOM 810 O O . GLN A 1 109 ? -4.054 -11.767 9.162 1.00 83.25 109 GLN A O 1
ATOM 815 N N . ASN A 1 110 ? -4.956 -13.569 8.164 1.00 88.81 110 ASN A N 1
ATOM 816 C CA . ASN A 1 110 ? -4.224 -13.396 6.923 1.00 88.81 110 ASN A CA 1
ATOM 817 C C . ASN A 1 110 ? -4.754 -12.161 6.181 1.00 88.81 110 ASN A C 1
ATOM 819 O O . ASN A 1 110 ? -5.947 -12.051 5.916 1.00 88.81 110 ASN A O 1
ATOM 823 N N . VAL A 1 111 ? -3.854 -11.235 5.853 1.00 89.38 111 VAL A N 1
ATOM 824 C CA . VAL A 1 111 ? -4.181 -9.964 5.187 1.00 89.38 111 VAL A CA 1
ATOM 825 C C . VAL A 1 111 ? -4.055 -10.024 3.658 1.00 89.38 111 VAL A C 1
ATOM 827 O O . VAL A 1 111 ? -4.139 -8.998 2.993 1.00 89.38 111 VAL A O 1
ATOM 830 N N . GLY A 1 112 ? -3.777 -11.194 3.080 1.00 93.50 112 GLY A N 1
ATOM 831 C CA . GLY A 1 112 ? -3.627 -11.363 1.632 1.00 93.50 112 GLY A CA 1
ATOM 832 C C . GLY A 1 112 ? -2.435 -10.600 1.042 1.00 93.50 112 GLY A C 1
ATOM 833 O O . GLY A 1 112 ? -2.476 -10.187 -0.116 1.00 93.50 112 GLY A O 1
ATOM 834 N N . LEU A 1 113 ? -1.381 -10.355 1.832 1.00 94.25 113 LEU A N 1
ATOM 835 C CA . LEU A 1 113 ? -0.208 -9.597 1.390 1.00 94.25 113 LEU A CA 1
ATOM 836 C C . LEU A 1 113 ? 0.713 -10.463 0.522 1.00 94.25 113 LEU A C 1
ATOM 838 O O . LEU A 1 113 ? 1.382 -11.375 1.004 1.00 94.25 113 LEU A O 1
ATOM 842 N N . HIS A 1 114 ? 0.820 -10.120 -0.757 1.00 95.44 114 HIS A N 1
ATOM 843 C CA . HIS A 1 114 ? 1.740 -10.735 -1.706 1.00 95.44 114 HIS A CA 1
ATOM 844 C C . HIS A 1 114 ? 2.881 -9.763 -2.020 1.00 95.44 114 HIS A C 1
ATOM 846 O O . HIS A 1 114 ? 2.649 -8.612 -2.394 1.00 95.44 114 HIS A O 1
ATOM 852 N N . THR A 1 115 ? 4.131 -10.225 -1.904 1.00 94.06 115 THR A N 1
ATOM 853 C CA . THR A 1 115 ? 5.329 -9.368 -2.039 1.00 94.06 115 THR A CA 1
ATOM 854 C C . THR A 1 115 ? 6.303 -9.783 -3.160 1.00 94.06 115 THR A C 1
ATOM 856 O O . THR A 1 115 ? 7.507 -9.909 -2.912 1.00 94.06 115 THR A O 1
ATOM 859 N N . PRO A 1 116 ? 5.842 -9.986 -4.415 1.00 93.81 116 PRO A N 1
ATOM 860 C CA . PRO A 1 116 ? 6.724 -10.343 -5.535 1.00 93.81 116 PRO A CA 1
ATOM 861 C C . PRO A 1 116 ? 7.715 -9.226 -5.919 1.00 93.81 116 PRO A C 1
ATOM 863 O O . PRO A 1 116 ? 8.690 -9.477 -6.627 1.00 93.81 116 PRO A O 1
ATOM 866 N N . GLY A 1 117 ? 7.492 -8.003 -5.438 1.00 91.81 117 GLY A N 1
ATOM 867 C CA . GLY A 1 117 ? 8.159 -6.790 -5.882 1.00 91.81 117 GLY A CA 1
ATOM 868 C C . GLY A 1 117 ? 7.396 -6.090 -7.005 1.00 91.81 117 GLY A C 1
ATOM 869 O O . GLY A 1 117 ? 6.476 -6.640 -7.611 1.00 91.81 117 GLY A O 1
ATOM 870 N N . SER A 1 118 ? 7.806 -4.863 -7.303 1.00 93.81 118 SER A N 1
ATOM 871 C CA . SER A 1 118 ? 7.211 -4.024 -8.342 1.00 93.81 118 SER A CA 1
ATOM 872 C C . SER A 1 118 ? 8.275 -3.512 -9.305 1.00 93.81 118 SER A C 1
ATOM 874 O O . SER A 1 118 ? 9.397 -3.191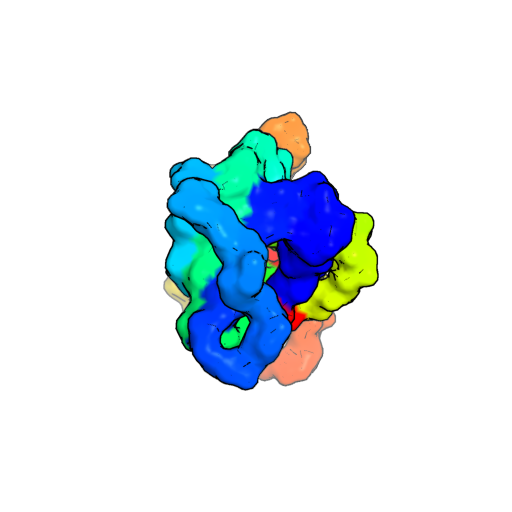 -8.906 1.00 93.81 118 SER A O 1
ATOM 876 N N . ILE A 1 119 ? 7.927 -3.451 -10.593 1.00 94.56 119 ILE A N 1
ATOM 877 C CA . ILE A 1 119 ? 8.813 -2.988 -11.666 1.00 94.56 119 ILE A CA 1
ATOM 878 C C . ILE A 1 119 ? 8.156 -1.804 -12.373 1.00 94.56 119 ILE A C 1
ATOM 880 O O . ILE A 1 119 ? 7.032 -1.900 -12.862 1.00 94.56 119 ILE A O 1
ATOM 884 N N . ARG A 1 120 ? 8.876 -0.684 -12.461 1.00 94.44 120 ARG A N 1
ATOM 885 C CA . ARG A 1 120 ? 8.519 0.463 -13.306 1.00 94.44 120 ARG A CA 1
ATOM 886 C C . ARG A 1 120 ? 9.383 0.437 -14.557 1.00 94.44 120 ARG A C 1
ATOM 888 O O . ARG A 1 120 ? 10.591 0.640 -14.464 1.00 94.44 120 ARG A O 1
ATOM 895 N N . ILE A 1 121 ? 8.766 0.184 -15.704 1.00 96.44 121 ILE A N 1
ATOM 896 C CA . ILE A 1 121 ? 9.454 0.037 -16.991 1.00 96.44 121 ILE A CA 1
ATOM 897 C C . ILE A 1 121 ? 9.749 1.415 -17.591 1.00 96.44 121 ILE A C 1
ATOM 899 O O . ILE A 1 121 ? 8.909 2.314 -17.554 1.00 96.44 121 ILE A O 1
ATOM 903 N N . CYS A 1 122 ? 10.936 1.566 -18.171 1.00 96.38 122 CYS A N 1
ATOM 904 C CA . CYS A 1 122 ? 11.355 2.757 -18.897 1.00 96.38 122 CYS A CA 1
ATOM 905 C C . CYS A 1 122 ? 11.598 2.409 -20.370 1.00 96.38 122 CYS A C 1
ATOM 907 O O . CYS A 1 122 ? 12.490 1.626 -20.686 1.00 96.38 122 CYS A O 1
ATOM 909 N N . THR A 1 123 ? 10.828 3.020 -21.272 1.00 96.94 123 THR A N 1
ATOM 910 C CA . THR A 1 123 ? 10.922 2.800 -22.730 1.00 96.94 123 THR A CA 1
ATOM 911 C C . THR A 1 123 ? 11.523 3.982 -23.494 1.00 96.94 123 THR A C 1
ATOM 913 O O . THR A 1 123 ? 11.731 3.918 -24.700 1.00 96.94 123 THR A O 1
ATOM 916 N N . THR A 1 124 ? 11.819 5.090 -22.807 1.00 97.06 124 THR A N 1
ATOM 917 C CA . THR A 1 124 ? 12.418 6.289 -23.409 1.00 97.06 124 THR A CA 1
ATOM 918 C C . THR A 1 124 ? 13.586 6.793 -22.570 1.00 97.06 124 THR A C 1
ATOM 920 O O . THR A 1 124 ? 13.627 6.583 -21.354 1.00 97.06 124 THR A O 1
ATOM 923 N N . ALA A 1 125 ? 14.529 7.495 -23.205 1.00 95.06 125 ALA A N 1
ATOM 924 C CA . ALA A 1 125 ? 15.679 8.080 -22.513 1.00 95.06 125 ALA A CA 1
ATOM 925 C C . ALA A 1 125 ? 15.246 9.023 -21.374 1.00 95.06 125 ALA A C 1
ATOM 927 O O . ALA A 1 125 ? 15.775 8.942 -20.270 1.00 95.06 125 ALA A O 1
ATOM 928 N N . ALA A 1 126 ? 14.195 9.820 -21.594 1.00 95.06 126 ALA A N 1
ATOM 929 C CA . ALA A 1 126 ? 13.641 10.705 -20.571 1.00 95.06 126 ALA A CA 1
ATOM 930 C C . ALA A 1 126 ? 13.102 9.942 -19.344 1.00 95.06 126 ALA A C 1
ATOM 932 O O . ALA A 1 126 ? 13.278 10.394 -18.214 1.00 95.06 126 ALA A O 1
ATOM 933 N N . ARG A 1 127 ? 12.471 8.771 -19.535 1.00 93.25 127 ARG A N 1
ATOM 934 C CA . ARG A 1 127 ? 12.039 7.913 -18.414 1.00 93.25 127 ARG A CA 1
ATOM 935 C C . ARG A 1 127 ? 13.224 7.278 -17.691 1.00 93.25 127 ARG A C 1
ATOM 937 O O . ARG A 1 127 ? 13.187 7.152 -16.472 1.00 93.25 127 ARG A O 1
ATOM 944 N N . MET A 1 128 ? 14.289 6.932 -18.413 1.00 92.00 128 MET A N 1
ATOM 945 C CA . MET A 1 128 ? 15.531 6.470 -17.788 1.00 92.00 128 MET A CA 1
ATOM 946 C C . MET A 1 128 ? 16.182 7.560 -16.935 1.00 92.00 128 MET A C 1
ATOM 948 O O . MET A 1 128 ? 16.684 7.261 -15.854 1.00 92.00 128 MET A O 1
ATOM 952 N N . ASP A 1 129 ? 16.158 8.816 -17.373 1.00 89.75 129 ASP A N 1
ATOM 953 C CA . ASP A 1 129 ? 16.704 9.925 -16.586 1.00 89.75 129 ASP A CA 1
ATOM 954 C C . ASP A 1 129 ? 15.853 10.225 -15.345 1.00 89.75 129 ASP A C 1
ATOM 956 O O . ASP A 1 129 ? 16.408 10.394 -14.257 1.00 89.75 129 ASP A O 1
ATOM 960 N N . GLU A 1 130 ? 14.520 10.165 -15.458 1.00 85.88 130 GLU A N 1
ATOM 961 C CA . GLU A 1 130 ? 13.615 10.188 -14.299 1.00 85.88 130 GLU A CA 1
ATOM 962 C C . GLU A 1 130 ? 13.937 9.049 -13.324 1.00 85.88 130 GLU A C 1
ATOM 964 O O . GLU A 1 130 ? 14.059 9.276 -12.120 1.00 85.88 130 GLU A O 1
ATOM 969 N N . ALA A 1 131 ? 14.132 7.828 -13.829 1.00 85.50 131 ALA A N 1
ATOM 970 C CA . ALA A 1 131 ? 14.443 6.680 -12.993 1.00 85.50 131 ALA A CA 1
ATOM 971 C C . ALA A 1 131 ? 15.752 6.875 -12.224 1.00 85.50 131 ALA A C 1
ATOM 973 O O . ALA A 1 131 ? 15.779 6.688 -11.006 1.00 85.50 131 ALA A O 1
ATOM 974 N N . LYS A 1 132 ? 16.813 7.331 -12.901 1.00 82.62 132 LYS A N 1
ATOM 975 C CA . LYS A 1 132 ? 18.095 7.634 -12.253 1.00 82.62 132 LYS A CA 1
ATOM 976 C C . LYS A 1 132 ? 17.961 8.746 -11.213 1.00 82.62 132 LYS A C 1
ATOM 978 O O . LYS A 1 132 ? 18.609 8.664 -10.168 1.00 82.62 132 LYS A O 1
ATOM 983 N N . TYR A 1 133 ? 17.138 9.763 -11.471 1.00 80.94 133 TYR A N 1
ATOM 984 C CA . TYR A 1 133 ? 16.851 10.825 -10.508 1.00 80.94 133 TYR A CA 1
ATOM 985 C C . TYR A 1 133 ? 16.126 10.273 -9.270 1.00 80.94 133 TYR A C 1
ATOM 987 O O . TYR A 1 133 ? 16.597 10.446 -8.146 1.00 80.94 133 TYR A O 1
ATOM 995 N N . CYS A 1 134 ? 15.036 9.524 -9.456 1.00 78.31 134 CYS A N 1
ATOM 996 C CA . CYS A 1 134 ? 14.234 8.970 -8.362 1.00 78.31 134 CYS A CA 1
ATOM 997 C C . CYS A 1 134 ? 14.995 7.965 -7.482 1.00 78.31 134 CYS A C 1
ATOM 999 O O . CYS A 1 134 ? 14.730 7.888 -6.274 1.00 78.31 134 CYS A O 1
ATOM 1001 N N . THR A 1 135 ? 15.933 7.206 -8.063 1.00 71.81 135 THR A N 1
ATOM 1002 C CA . THR A 1 135 ? 16.806 6.264 -7.340 1.00 71.81 135 THR A CA 1
ATOM 1003 C C . THR A 1 135 ? 18.096 6.905 -6.822 1.00 71.81 135 THR A C 1
ATOM 1005 O O . THR A 1 135 ? 18.953 6.184 -6.306 1.00 71.81 135 THR A O 1
ATOM 1008 N N . MET A 1 136 ? 18.263 8.226 -6.986 1.00 66.50 136 MET A N 1
ATOM 1009 C CA . MET A 1 136 ? 19.476 8.986 -6.650 1.00 66.50 136 MET A CA 1
ATOM 1010 C C . MET A 1 136 ? 20.759 8.449 -7.314 1.00 66.50 136 MET A C 1
ATOM 1012 O O . MET A 1 136 ? 21.862 8.677 -6.825 1.00 66.50 136 MET A O 1
ATOM 1016 N N . ALA A 1 137 ? 20.636 7.757 -8.450 1.00 55.34 137 ALA A N 1
ATOM 1017 C CA . ALA A 1 137 ? 21.770 7.175 -9.170 1.00 55.34 137 ALA A CA 1
ATOM 1018 C C . ALA A 1 137 ? 22.633 8.235 -9.880 1.00 55.34 137 ALA A C 1
ATOM 1020 O O . ALA A 1 137 ? 23.807 7.991 -10.136 1.00 55.34 137 ALA A O 1
ATOM 1021 N N . ILE A 1 138 ? 22.075 9.418 -10.173 1.00 48.12 138 ILE A N 1
ATOM 1022 C CA . ILE A 1 138 ? 22.814 10.541 -10.786 1.00 48.12 138 ILE A CA 1
ATOM 1023 C C . ILE A 1 138 ? 23.759 11.209 -9.773 1.00 48.12 138 ILE A C 1
ATOM 1025 O O . ILE A 1 138 ? 24.807 11.722 -10.153 1.00 48.12 138 ILE A O 1
ATOM 1029 N N . ALA A 1 139 ? 23.412 11.199 -8.483 1.00 46.78 139 ALA A N 1
ATOM 1030 C CA . ALA A 1 139 ? 24.154 11.933 -7.458 1.00 46.78 139 ALA A CA 1
ATOM 1031 C C . ALA A 1 139 ? 25.421 11.206 -6.970 1.00 46.78 139 ALA A C 1
ATOM 1033 O O . ALA A 1 139 ? 26.317 11.849 -6.430 1.00 46.78 139 ALA A O 1
ATOM 1034 N N . PHE A 1 140 ? 25.521 9.883 -7.157 1.00 50.53 140 PHE A N 1
ATOM 1035 C CA . PHE A 1 140 ? 26.608 9.079 -6.592 1.00 50.53 140 PHE A CA 1
ATOM 1036 C C . PHE A 1 140 ? 27.055 7.973 -7.565 1.00 50.53 140 PHE A C 1
ATOM 1038 O O . PHE A 1 140 ? 26.430 6.915 -7.625 1.00 50.53 140 PHE A O 1
ATOM 1045 N N . PRO A 1 141 ? 28.148 8.157 -8.325 1.00 48.56 141 PRO A N 1
ATOM 1046 C CA . PRO A 1 141 ? 28.655 7.117 -9.211 1.00 48.56 141 PRO A CA 1
ATOM 1047 C C . PRO A 1 141 ? 29.263 5.964 -8.393 1.00 48.56 141 PRO A C 1
ATOM 1049 O O . PRO A 1 141 ? 30.255 6.126 -7.682 1.00 48.56 141 PRO A O 1
ATOM 1052 N N . SER A 1 142 ? 28.610 4.805 -8.487 1.00 54.44 142 SER A N 1
ATOM 1053 C CA . SER A 1 142 ? 29.095 3.427 -8.274 1.00 54.44 142 SER A CA 1
ATOM 1054 C C . SER A 1 142 ? 29.708 3.008 -6.921 1.00 54.44 142 SER A C 1
ATOM 1056 O O . SER A 1 142 ? 29.232 2.021 -6.354 1.00 54.44 142 SER A O 1
ATOM 1058 N N . PHE A 1 143 ? 30.697 3.697 -6.344 1.00 52.28 143 PHE A N 1
ATOM 1059 C CA . PHE A 1 143 ? 31.316 3.259 -5.074 1.00 52.28 143 PHE A CA 1
ATOM 1060 C C . PHE A 1 143 ? 30.650 3.886 -3.845 1.00 52.28 143 PHE A C 1
ATOM 1062 O O . PHE A 1 143 ? 30.236 3.180 -2.922 1.00 52.28 143 PHE A O 1
ATOM 1069 N N . LEU A 1 144 ? 30.454 5.208 -3.868 1.00 49.97 144 LEU A N 1
ATOM 1070 C CA . LEU A 1 144 ? 29.795 5.928 -2.777 1.00 49.97 144 LEU A CA 1
ATOM 1071 C C . LEU A 1 144 ? 28.300 5.582 -2.689 1.00 49.97 144 LEU A C 1
ATOM 1073 O O . LEU A 1 144 ? 27.753 5.559 -1.600 1.00 49.97 144 LEU A O 1
ATOM 1077 N N . HIS A 1 145 ? 27.653 5.216 -3.800 1.00 53.34 145 HIS A N 1
ATOM 1078 C CA . HIS A 1 145 ? 26.262 4.735 -3.824 1.00 53.34 145 HIS A CA 1
ATOM 1079 C C . HIS A 1 145 ? 26.079 3.401 -3.104 1.00 53.34 145 HIS A C 1
ATOM 1081 O O . HIS A 1 145 ? 25.148 3.236 -2.321 1.00 53.34 145 HIS A O 1
ATOM 1087 N N . THR A 1 146 ? 26.988 2.451 -3.334 1.00 51.59 146 THR A N 1
ATOM 1088 C CA . THR A 1 146 ? 26.978 1.152 -2.648 1.00 51.59 146 THR A CA 1
ATOM 1089 C C . THR A 1 146 ? 27.293 1.339 -1.163 1.00 51.59 146 THR A C 1
ATOM 1091 O O . THR A 1 146 ? 26.560 0.839 -0.314 1.00 51.59 146 THR A O 1
ATOM 1094 N N . MET A 1 147 ? 28.311 2.145 -0.838 1.00 46.91 147 MET A N 1
ATOM 1095 C CA . MET A 1 147 ? 28.651 2.516 0.541 1.00 46.91 147 MET A CA 1
ATOM 1096 C C . MET A 1 147 ? 27.508 3.239 1.256 1.00 46.91 147 MET A C 1
ATOM 1098 O O . MET A 1 147 ? 27.158 2.838 2.355 1.00 46.91 147 MET A O 1
ATOM 1102 N N . LEU A 1 148 ? 26.873 4.244 0.648 1.00 49.84 148 LEU A N 1
ATOM 1103 C CA . LEU A 1 148 ? 25.748 4.965 1.246 1.00 49.84 148 LEU A CA 1
ATOM 1104 C C . LEU A 1 148 ? 24.525 4.062 1.403 1.00 49.84 148 LEU A C 1
ATOM 1106 O O . LEU A 1 148 ? 23.861 4.173 2.419 1.00 49.84 148 LEU A O 1
ATOM 1110 N N . ARG A 1 149 ? 24.260 3.109 0.499 1.00 51.94 149 ARG A N 1
ATOM 1111 C CA . ARG A 1 149 ? 23.222 2.080 0.714 1.00 51.94 149 ARG A CA 1
ATOM 1112 C C . ARG A 1 149 ? 23.519 1.211 1.937 1.00 51.94 149 ARG A C 1
ATOM 1114 O O . ARG A 1 149 ? 22.627 0.984 2.751 1.00 51.94 149 ARG A O 1
ATOM 1121 N N . PHE A 1 150 ? 24.766 0.769 2.109 1.00 43.91 150 PHE A N 1
ATOM 1122 C CA . PHE A 1 150 ? 25.183 0.006 3.291 1.00 43.91 150 PHE A CA 1
ATOM 1123 C C . PHE A 1 150 ? 25.208 0.864 4.571 1.00 43.91 150 PHE A C 1
ATOM 1125 O O . PHE A 1 150 ? 24.785 0.411 5.633 1.00 43.91 150 PHE A O 1
ATOM 1132 N N . GLN A 1 151 ? 25.637 2.120 4.491 1.00 37.38 151 GLN A N 1
ATOM 1133 C CA . GLN A 1 151 ? 25.763 3.035 5.627 1.00 37.38 151 GLN A CA 1
ATOM 1134 C C . GLN A 1 151 ? 24.394 3.592 6.059 1.00 37.38 151 GLN A C 1
ATOM 1136 O O . GLN A 1 151 ? 24.128 3.685 7.253 1.00 37.38 151 GLN A O 1
ATOM 1141 N N . GLN A 1 152 ? 23.472 3.831 5.119 1.00 44.69 152 GLN A N 1
ATOM 1142 C CA . GLN A 1 152 ? 22.063 4.172 5.374 1.00 44.69 152 GLN A CA 1
ATOM 1143 C C . GLN A 1 152 ? 21.244 2.969 5.857 1.00 44.69 152 GLN A C 1
ATOM 1145 O O . GLN A 1 152 ? 20.216 3.167 6.494 1.00 44.69 152 GLN A O 1
ATOM 1150 N N . SER A 1 153 ? 21.707 1.733 5.632 1.00 44.56 153 SER A N 1
ATOM 1151 C CA . SER A 1 153 ? 21.145 0.548 6.301 1.00 44.56 153 SER A CA 1
ATOM 1152 C C . SER A 1 153 ? 21.578 0.431 7.771 1.00 44.56 153 SER A C 1
ATOM 1154 O O . SER A 1 153 ? 20.904 -0.220 8.560 1.00 44.56 153 SER A O 1
ATOM 1156 N N . ARG A 1 154 ? 22.662 1.118 8.173 1.00 34.22 154 ARG A N 1
ATOM 1157 C CA . ARG A 1 154 ? 23.069 1.270 9.585 1.00 34.22 154 ARG A CA 1
ATOM 1158 C C . ARG A 1 154 ? 22.585 2.572 10.230 1.00 34.22 154 ARG A C 1
ATOM 1160 O O . ARG A 1 154 ? 22.526 2.640 11.453 1.00 34.22 154 ARG A O 1
ATOM 1167 N N . GLN A 1 155 ? 22.184 3.564 9.432 1.00 32.69 155 GLN A N 1
ATOM 1168 C CA . GLN A 1 155 ? 21.446 4.753 9.865 1.00 32.69 155 GLN A CA 1
ATOM 1169 C C . GLN A 1 155 ? 20.327 5.094 8.865 1.00 32.69 155 GLN A C 1
ATOM 1171 O O . GLN A 1 155 ? 20.483 5.943 8.001 1.00 32.69 155 GLN A O 1
ATOM 1176 N N . ASN A 1 156 ? 19.208 4.380 8.969 1.00 36.72 156 ASN A N 1
ATOM 1177 C CA . ASN A 1 156 ? 17.822 4.854 8.913 1.00 36.72 156 ASN A CA 1
ATOM 1178 C C . ASN A 1 156 ? 17.336 5.906 7.881 1.00 36.72 156 ASN A C 1
ATOM 1180 O O . ASN A 1 156 ? 16.438 6.673 8.227 1.00 36.72 156 ASN A O 1
ATOM 1184 N N . TRP A 1 157 ? 17.842 5.982 6.640 1.00 47.81 157 TRP A N 1
ATOM 1185 C CA . TRP A 1 157 ? 17.290 6.975 5.688 1.00 47.81 157 TRP A CA 1
ATOM 1186 C C . TRP A 1 157 ? 16.210 6.455 4.730 1.00 47.81 157 TRP A C 1
ATOM 1188 O O . TRP A 1 157 ? 15.346 7.259 4.423 1.00 47.81 157 TRP A O 1
ATOM 1198 N N . HIS A 1 158 ? 16.167 5.171 4.333 1.00 51.94 158 HIS A N 1
ATOM 1199 C CA . HIS A 1 158 ? 14.969 4.459 3.818 1.00 51.94 158 HIS A CA 1
ATOM 1200 C C . HIS A 1 158 ? 15.281 2.952 3.651 1.00 51.94 158 HIS A C 1
ATOM 1202 O O . HIS A 1 158 ? 16.143 2.595 2.854 1.00 51.94 158 HIS A O 1
ATOM 1208 N N . GLU A 1 159 ? 14.555 2.054 4.330 1.00 48.91 159 GLU A N 1
ATOM 1209 C CA . GLU A 1 159 ? 14.695 0.585 4.162 1.00 48.91 159 GLU A CA 1
ATOM 1210 C C . GLU A 1 159 ? 14.170 0.066 2.809 1.00 48.91 159 GLU A C 1
ATOM 1212 O O . GLU A 1 159 ? 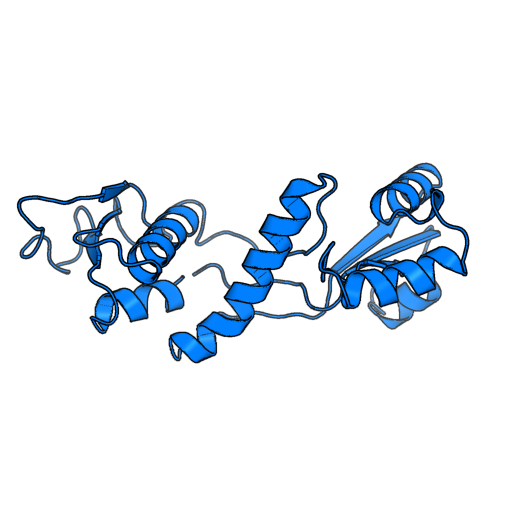14.388 -1.087 2.436 1.00 48.91 159 GLU A O 1
ATOM 1217 N N . ALA A 1 160 ? 13.460 0.913 2.060 1.00 54.66 160 ALA A N 1
ATOM 1218 C CA . ALA A 1 160 ? 12.914 0.593 0.750 1.00 54.66 160 ALA A CA 1
ATOM 1219 C C . ALA A 1 160 ? 14.036 0.342 -0.273 1.00 54.66 160 ALA A C 1
ATOM 1221 O O . ALA A 1 160 ? 14.586 1.274 -0.864 1.00 54.66 160 ALA A O 1
ATOM 1222 N N . PHE A 1 161 ? 14.351 -0.931 -0.519 1.00 63.22 161 PHE A N 1
ATOM 1223 C CA . PHE A 1 161 ? 15.296 -1.329 -1.556 1.00 63.22 161 PHE A CA 1
ATOM 1224 C C . PHE A 1 161 ? 14.711 -1.036 -2.943 1.00 63.22 161 PHE A C 1
ATOM 1226 O O . PHE A 1 161 ? 13.943 -1.833 -3.482 1.00 63.22 161 PHE A O 1
ATOM 1233 N N . GLN A 1 162 ? 15.085 0.112 -3.510 1.00 74.44 162 GLN A N 1
ATOM 1234 C CA . GLN A 1 162 ? 14.835 0.468 -4.907 1.00 74.44 162 GLN A CA 1
ATOM 1235 C C . GLN A 1 162 ? 16.144 0.398 -5.684 1.00 74.44 162 GLN A C 1
ATOM 1237 O O . GLN A 1 162 ? 17.144 0.993 -5.271 1.00 74.44 162 GLN A O 1
ATOM 1242 N N . ALA A 1 163 ? 16.166 -0.313 -6.802 1.00 81.56 163 ALA A N 1
ATOM 1243 C CA . ALA A 1 163 ? 17.334 -0.429 -7.667 1.00 81.56 163 ALA A CA 1
ATOM 1244 C C . ALA A 1 163 ? 16.957 -0.114 -9.114 1.00 81.56 163 ALA A C 1
ATOM 1246 O O . ALA A 1 163 ? 15.850 -0.425 -9.547 1.00 81.56 163 ALA A O 1
ATOM 1247 N N . LEU A 1 164 ? 17.888 0.494 -9.850 1.00 86.81 164 LEU A N 1
ATOM 1248 C CA . LEU A 1 164 ? 17.822 0.455 -11.305 1.00 86.81 164 LEU 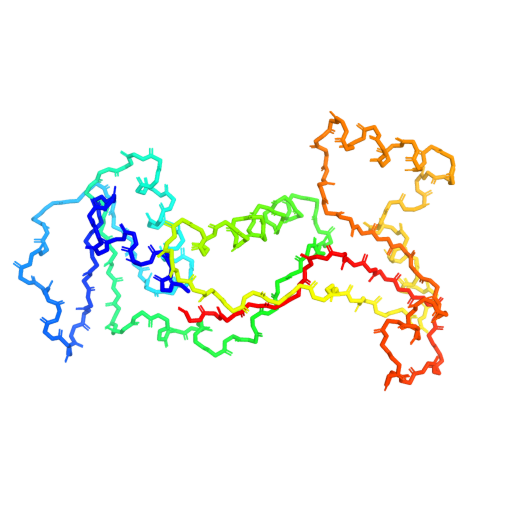A CA 1
ATOM 1249 C C . LEU A 1 164 ? 18.178 -0.959 -11.748 1.00 86.81 164 LEU A C 1
ATOM 1251 O O . LEU A 1 164 ? 19.147 -1.515 -11.234 1.00 86.81 164 LEU A O 1
ATOM 1255 N N . ILE A 1 165 ? 17.401 -1.504 -12.676 1.00 89.19 165 ILE A N 1
ATOM 1256 C CA . ILE A 1 165 ? 17.622 -2.831 -13.245 1.00 89.19 165 ILE A CA 1
ATOM 1257 C C . ILE A 1 165 ? 17.708 -2.765 -14.769 1.00 89.19 165 ILE A C 1
ATOM 1259 O O . ILE A 1 165 ? 17.073 -1.912 -15.404 1.00 89.19 165 ILE A O 1
ATOM 1263 N N . SER A 1 166 ? 18.519 -3.652 -15.339 1.00 93.62 166 SER A N 1
ATOM 1264 C CA . SER A 1 166 ? 18.708 -3.785 -16.783 1.00 93.62 166 SER A CA 1
ATOM 1265 C C . SER A 1 166 ? 17.518 -4.489 -17.458 1.00 93.62 166 SER A C 1
ATOM 1267 O O . SER A 1 166 ? 16.715 -5.138 -16.780 1.00 93.62 166 SER A O 1
ATOM 1269 N N . PRO A 1 167 ? 17.393 -4.411 -18.796 1.00 95.94 167 PRO A N 1
ATOM 1270 C CA . PRO A 1 167 ? 16.418 -5.209 -19.540 1.00 95.94 167 PRO A CA 1
ATOM 1271 C C . PRO A 1 167 ? 16.529 -6.719 -19.272 1.00 95.94 167 PRO A C 1
ATOM 1273 O O . PRO A 1 167 ? 15.504 -7.370 -19.086 1.00 95.94 167 PRO A O 1
ATOM 1276 N N . ASP A 1 168 ? 17.743 -7.267 -19.159 1.00 95.50 168 ASP A N 1
ATOM 1277 C CA . ASP A 1 168 ? 17.954 -8.696 -18.875 1.00 95.50 168 ASP A CA 1
ATOM 1278 C C . ASP A 1 168 ? 17.402 -9.091 -17.496 1.00 95.50 168 ASP A C 1
ATOM 1280 O O . ASP A 1 168 ? 16.751 -10.125 -17.339 1.00 95.50 168 ASP A O 1
ATOM 1284 N N . GLU A 1 169 ? 17.600 -8.235 -16.488 1.00 93.81 169 GLU A N 1
ATOM 1285 C CA . GLU A 1 169 ? 17.035 -8.439 -15.152 1.00 93.81 169 GLU A CA 1
ATOM 1286 C C . GLU A 1 169 ? 15.503 -8.337 -15.149 1.00 93.81 169 GLU A C 1
ATOM 1288 O O . GLU A 1 169 ? 14.843 -9.059 -14.399 1.00 93.81 169 GLU A O 1
ATOM 1293 N N . ILE A 1 170 ? 14.923 -7.460 -15.979 1.00 95.25 170 ILE A N 1
ATOM 1294 C CA . ILE A 1 170 ? 13.466 -7.358 -16.159 1.00 95.25 170 ILE A CA 1
ATOM 1295 C C . ILE A 1 170 ? 12.926 -8.643 -16.791 1.00 95.25 170 ILE A C 1
ATOM 1297 O O . ILE A 1 170 ? 11.973 -9.211 -16.258 1.00 95.25 170 ILE A O 1
ATOM 1301 N N . ALA A 1 171 ? 13.548 -9.129 -17.867 1.00 96.19 171 ALA A N 1
ATOM 1302 C CA . ALA A 1 171 ? 13.138 -10.353 -18.555 1.00 96.19 171 ALA A CA 1
ATOM 1303 C C . ALA A 1 171 ? 13.197 -11.576 -17.626 1.00 96.19 171 ALA A C 1
ATOM 1305 O O . ALA A 1 171 ? 12.274 -12.389 -17.605 1.00 96.19 171 ALA A O 1
ATOM 1306 N N . ALA A 1 172 ? 14.235 -11.666 -16.788 1.00 95.94 172 ALA A N 1
ATOM 1307 C CA . ALA A 1 172 ? 14.355 -12.725 -15.788 1.00 95.94 172 ALA A CA 1
ATOM 1308 C C . ALA A 1 172 ? 13.252 -12.667 -14.713 1.00 95.94 172 ALA A C 1
ATOM 1310 O O . ALA A 1 172 ? 12.836 -13.704 -14.198 1.00 95.94 172 ALA A O 1
ATOM 1311 N N . LYS A 1 173 ? 12.775 -11.467 -14.354 1.00 94.12 173 LYS A N 1
ATOM 1312 C CA . LYS A 1 173 ? 11.728 -11.272 -13.335 1.00 94.12 173 LYS A CA 1
ATOM 1313 C C . LYS A 1 173 ? 10.312 -11.412 -13.880 1.00 94.12 173 LYS A C 1
ATOM 1315 O O . LYS A 1 173 ? 9.441 -11.882 -13.154 1.00 94.12 173 LYS A O 1
ATOM 1320 N N . HIS A 1 174 ? 10.072 -10.992 -15.118 1.00 95.75 174 HIS A N 1
ATOM 1321 C CA . HIS A 1 174 ? 8.761 -11.059 -15.756 1.00 95.75 174 HIS A CA 1
ATOM 1322 C C . HIS A 1 174 ? 8.873 -11.632 -17.183 1.00 95.75 174 HIS A C 1
ATOM 1324 O O . HIS A 1 174 ? 8.768 -10.883 -18.157 1.00 95.75 174 HIS A O 1
ATOM 1330 N N . PRO A 1 175 ? 9.017 -12.965 -17.332 1.00 95.75 175 PRO A N 1
ATOM 1331 C CA . PRO A 1 175 ? 9.290 -13.612 -18.625 1.00 95.75 175 PRO A CA 1
ATOM 1332 C C . PRO A 1 175 ? 8.200 -13.434 -19.689 1.00 95.75 175 PRO A C 1
ATOM 1334 O O . PRO A 1 175 ? 8.449 -13.642 -20.870 1.00 95.75 175 PRO A O 1
ATOM 1337 N N . LEU A 1 176 ? 6.982 -13.068 -19.279 1.00 96.94 176 LEU A N 1
ATOM 1338 C CA . LEU A 1 176 ? 5.839 -12.860 -20.175 1.00 96.94 176 LEU A CA 1
ATOM 1339 C C . LEU A 1 176 ? 5.756 -11.432 -20.741 1.00 96.94 176 LEU A C 1
ATOM 1341 O O . LEU A 1 176 ? 4.810 -11.109 -21.455 1.00 96.94 176 LEU A O 1
ATOM 1345 N N . LEU A 1 177 ? 6.688 -10.547 -20.374 1.00 96.44 177 LEU A N 1
ATOM 1346 C CA . LEU A 1 177 ? 6.680 -9.156 -20.816 1.00 96.44 177 LEU A CA 1
ATOM 1347 C C . LEU A 1 177 ? 7.260 -9.043 -22.231 1.00 96.44 177 LEU A C 1
ATOM 1349 O O . LEU A 1 177 ? 8.300 -9.631 -22.519 1.00 96.44 177 LEU A O 1
ATOM 1353 N N . ASN A 1 178 ? 6.637 -8.236 -23.096 1.00 96.88 178 ASN A N 1
ATOM 1354 C CA . ASN A 1 178 ? 7.286 -7.847 -24.345 1.00 96.88 178 ASN A CA 1
ATOM 1355 C C . ASN A 1 178 ? 8.474 -6.919 -24.037 1.00 96.88 178 ASN A C 1
ATOM 1357 O O . ASN A 1 178 ? 8.286 -5.834 -23.487 1.00 96.88 178 ASN A O 1
ATOM 1361 N N . MET A 1 179 ? 9.679 -7.354 -24.405 1.00 96.94 179 MET A N 1
ATOM 1362 C CA . MET A 1 179 ? 10.928 -6.636 -24.151 1.00 96.94 179 MET A CA 1
ATOM 1363 C C . MET A 1 179 ? 11.267 -5.582 -25.215 1.00 96.94 179 MET A C 1
ATOM 1365 O O . MET A 1 179 ? 12.225 -4.825 -25.036 1.00 96.94 179 MET A O 1
ATOM 1369 N N . ASP A 1 180 ? 10.485 -5.490 -26.291 1.00 96.44 180 ASP A N 1
ATOM 1370 C CA . ASP A 1 180 ? 10.699 -4.521 -27.363 1.00 96.44 180 ASP A CA 1
ATOM 1371 C C . ASP A 1 180 ? 10.675 -3.080 -26.830 1.00 96.44 180 ASP A C 1
ATOM 1373 O O . ASP A 1 180 ? 9.699 -2.611 -26.241 1.00 96.44 180 ASP A O 1
ATOM 1377 N N . GLY A 1 181 ? 11.772 -2.350 -27.048 1.00 94.56 181 GLY A N 1
ATOM 1378 C CA . GLY A 1 181 ? 11.892 -0.941 -26.663 1.00 94.56 181 GLY A CA 1
ATOM 1379 C C . GLY A 1 181 ? 12.092 -0.683 -25.164 1.00 94.56 181 GLY A C 1
ATOM 1380 O O . GLY A 1 181 ? 12.068 0.477 -24.751 1.00 94.56 181 GLY A O 1
ATOM 1381 N N . ILE A 1 182 ? 12.310 -1.712 -24.337 1.00 96.94 182 ILE A N 1
ATOM 1382 C CA . ILE A 1 182 ? 12.635 -1.538 -22.914 1.00 96.94 182 ILE A CA 1
ATOM 1383 C C . ILE A 1 182 ? 14.112 -1.163 -22.751 1.00 96.94 182 ILE A C 1
ATOM 1385 O O . ILE A 1 182 ? 15.007 -1.899 -23.154 1.00 96.94 182 ILE A O 1
ATOM 1389 N N . LEU A 1 183 ? 14.372 -0.026 -22.102 1.00 96.06 183 LEU A N 1
ATOM 1390 C CA . LEU A 1 183 ? 15.725 0.480 -21.832 1.00 96.06 183 LEU A CA 1
ATOM 1391 C C . LEU A 1 183 ? 16.225 0.127 -20.421 1.00 96.06 183 LEU A C 1
ATOM 1393 O O . LEU A 1 183 ? 17.423 0.177 -20.154 1.00 96.06 183 LEU A O 1
ATOM 1397 N N . GLY A 1 184 ? 15.309 -0.206 -19.513 1.00 94.75 184 GLY A N 1
ATOM 1398 C CA . GLY A 1 184 ? 15.583 -0.526 -18.114 1.00 94.75 184 GLY A CA 1
ATOM 1399 C C . GLY A 1 184 ? 14.375 -0.225 -17.233 1.00 94.75 184 GLY A C 1
ATOM 1400 O O . GLY A 1 184 ? 13.266 0.003 -17.726 1.00 94.75 184 GLY A O 1
ATOM 1401 N N . GLY A 1 185 ? 14.569 -0.218 -15.918 1.00 93.31 185 GLY A N 1
ATOM 1402 C CA . GLY A 1 185 ? 13.480 0.076 -14.994 1.00 93.31 185 GLY A CA 1
ATOM 1403 C C . GLY A 1 185 ? 13.908 0.280 -13.551 1.00 93.31 185 GLY A C 1
ATOM 1404 O O . GLY A 1 185 ? 15.074 0.119 -13.199 1.00 93.31 185 GLY A O 1
ATOM 1405 N N . ILE A 1 186 ? 12.938 0.634 -12.711 1.00 90.75 186 ILE A N 1
ATOM 1406 C CA . ILE A 1 186 ? 13.098 0.689 -11.255 1.00 90.75 186 ILE A CA 1
ATOM 1407 C C . ILE A 1 186 ? 12.439 -0.547 -10.667 1.00 90.75 186 ILE A C 1
ATOM 1409 O O . ILE A 1 186 ? 11.255 -0.779 -10.906 1.00 90.75 186 ILE A O 1
ATOM 1413 N N . TYR A 1 187 ? 13.184 -1.299 -9.870 1.00 89.75 187 TYR A N 1
ATOM 1414 C CA . TYR A 1 187 ? 12.677 -2.438 -9.126 1.00 89.75 187 TYR A CA 1
ATOM 1415 C C . TYR A 1 187 ? 12.643 -2.143 -7.635 1.00 89.75 187 TYR A C 1
ATOM 1417 O O . TYR A 1 187 ? 13.662 -1.761 -7.055 1.00 89.75 187 TYR A O 1
ATOM 1425 N N . SER A 1 188 ? 11.486 -2.372 -7.022 1.00 88.00 188 SER A N 1
ATOM 1426 C CA . SER A 1 188 ? 11.312 -2.367 -5.572 1.00 88.00 188 SER A CA 1
ATOM 1427 C C . SER A 1 188 ? 11.128 -3.803 -5.097 1.00 88.00 188 SER A C 1
ATOM 1429 O O . SER A 1 188 ? 10.235 -4.506 -5.566 1.00 88.00 188 SER A O 1
ATOM 1431 N N . LYS A 1 189 ? 11.976 -4.264 -4.175 1.00 86.62 189 LYS A N 1
ATOM 1432 C CA . LYS A 1 189 ? 11.866 -5.620 -3.617 1.00 86.62 189 LYS A CA 1
ATOM 1433 C C . LYS A 1 189 ? 10.941 -5.627 -2.399 1.00 86.62 189 LYS A C 1
ATOM 1435 O O . LYS A 1 189 ? 11.071 -4.772 -1.527 1.00 86.62 189 LYS A O 1
ATOM 1440 N N . GLY A 1 190 ? 10.105 -6.659 -2.280 1.00 86.50 190 GLY A N 1
ATOM 1441 C CA . GLY A 1 190 ? 9.349 -6.934 -1.053 1.00 86.50 190 GLY A CA 1
ATOM 1442 C C . GLY A 1 190 ? 8.116 -6.051 -0.852 1.00 86.50 190 GLY A C 1
ATOM 1443 O O . GLY A 1 190 ? 7.629 -5.954 0.277 1.00 86.50 190 GLY A O 1
ATOM 1444 N N . ASP A 1 191 ? 7.656 -5.415 -1.930 1.00 91.88 191 ASP A N 1
ATOM 1445 C CA . ASP A 1 191 ? 6.351 -4.776 -2.071 1.00 91.88 191 ASP A CA 1
ATOM 1446 C C . ASP A 1 191 ? 5.490 -5.554 -3.085 1.00 91.88 191 ASP A C 1
ATOM 1448 O O . ASP A 1 191 ? 5.925 -6.594 -3.586 1.00 91.88 191 ASP A O 1
ATOM 1452 N N . GLY A 1 192 ? 4.259 -5.123 -3.349 1.00 94.56 192 GLY A N 1
ATOM 1453 C CA . GLY A 1 192 ? 3.371 -5.867 -4.238 1.00 94.56 192 GLY A CA 1
ATOM 1454 C C . GLY A 1 192 ? 1.919 -5.446 -4.116 1.00 94.56 192 GLY A C 1
ATOM 1455 O O . GLY A 1 192 ? 1.579 -4.306 -4.429 1.00 94.56 192 GLY A O 1
ATOM 1456 N N . HIS A 1 193 ? 1.062 -6.369 -3.687 1.00 95.88 193 HIS A N 1
ATOM 1457 C CA . HIS A 1 193 ? -0.361 -6.109 -3.504 1.00 95.88 193 HIS A CA 1
ATOM 1458 C C . HIS A 1 193 ? -0.893 -6.764 -2.226 1.00 95.88 193 HIS A C 1
ATOM 1460 O O . HIS A 1 193 ? -0.307 -7.715 -1.715 1.00 95.88 193 HIS A O 1
ATOM 1466 N N . ILE A 1 194 ? -1.990 -6.232 -1.706 1.00 95.06 194 ILE A N 1
ATOM 1467 C CA . ILE A 1 194 ? -2.674 -6.698 -0.500 1.00 95.06 194 ILE A CA 1
ATOM 1468 C C . ILE A 1 194 ? -4.176 -6.771 -0.770 1.00 95.06 194 ILE A C 1
ATOM 1470 O O . ILE A 1 194 ? -4.683 -5.984 -1.570 1.00 95.06 194 ILE A O 1
ATOM 1474 N N . ASP A 1 195 ? -4.882 -7.693 -0.120 1.00 93.69 195 ASP A N 1
ATOM 1475 C CA . ASP A 1 195 ? -6.344 -7.671 -0.127 1.00 93.69 195 ASP A CA 1
ATOM 1476 C C . ASP A 1 195 ? -6.817 -6.447 0.675 1.00 93.69 195 ASP A C 1
ATOM 1478 O O . ASP A 1 195 ? -6.433 -6.291 1.841 1.00 93.69 195 ASP A O 1
ATOM 1482 N N . PRO A 1 196 ? -7.569 -5.510 0.071 1.00 88.19 196 PRO A N 1
ATOM 1483 C CA . PRO A 1 196 ? -8.027 -4.349 0.807 1.00 88.19 196 PRO A CA 1
ATOM 1484 C C . PRO A 1 196 ? -9.022 -4.697 1.924 1.00 88.19 196 PRO A C 1
ATOM 1486 O O . PRO A 1 196 ? -9.028 -3.964 2.913 1.00 88.19 196 PRO A O 1
ATOM 1489 N N . TYR A 1 197 ? -9.832 -5.759 1.806 1.00 85.19 197 TYR A N 1
ATOM 1490 C CA . TYR A 1 197 ? -10.906 -6.098 2.761 1.00 85.19 197 TYR A CA 1
ATOM 1491 C C . TYR A 1 197 ? -10.372 -6.407 4.173 1.00 85.19 197 TYR A C 1
ATOM 1493 O O . TYR A 1 197 ? -10.884 -5.857 5.178 1.00 85.19 197 TYR A O 1
#

InterPro domains:
  IPR006076 FAD dependent oxidoreductase [PF01266] (35-197)
  IPR036188 FAD/NAD(P)-binding domain superfamily [G3DSA:3.50.50.60] (36-197)
  IPR036188 FAD/NAD(P)-binding domain superfamily [SSF51905] (34-197)

Secondary structure (DSSP, 8-state):
-HHHHHHHHTTSS-EEEEE-SSS-S-GGG--S--SEEEE--SHHHHHHHHHHHHTT--SEEEEESSSTTTTTTTT---EE-S--SSHHHHHHHHHHHHHHHHHHHHHS-----B---EEEEE-SHHHHHHHHHHTTTTTS-THHHHHHHHHHHHTTS----EEEE-HHHHHHH-TTS--TT--EEEEESS-EE----

Sequence (197 aa):
MQACIRLLDEGTYPLCVIPSVGTPASTQNAPDSSDVVVIGGGVVGTSIAYHLAKYGAKNVVLLEKTELTAGSTWHAAGLVTYFNPGINLKKFHNYSLNLYKTLEAETGQNVGLHTPGSIRICTTAARMDEAKYCTMAIAFPSFLHTMLRFQQSRQNWHEAFQALISPDEIAAKHPLLNMDGILGGIYSKGDGHIDPY

pLDDT: mean 78.35, std 18.56, range [32.69, 97.06]